Protein AF-A0A3P6SLT0-F1 (afdb_monomer_lite)

Foldseek 3Di:
DDDDDDDDDPPDPDPPPPCDPVNVVVVVVVVVVVCCVVVVVVVVVVVVPDDDDDPPDDDDDDDDDDDDDDDDDPPPPVVVVVVVVVVVVVVVPPDDDDDDDDPPPVVVVVVPDDPPPDPPDDPDPAAEAEDECPPPHDQLVVLLVVLVVCLVVVHQAYEYEDFQLDCDDDPCNVLHDPNRDDLVSLLVSLVSCLVSNHAYAYEYAQAFQQCSPCVDPVLCLQDLDSVDSTGGALLPPVSSVVSLSVLLVVCVSNPVSPAQEYEHELPPNPSYCRHPRSVVVCVVVVVDDRLLSVLLSLLVSLVSNCVSPPNHAYEYECHSVVPDDVVSCVVSVVVPRYDYDYDDPDPDPPPCPDDDDDD

Sequence (359 aa):
MIAAGTRTRWLRCRIWRLISMRTFLTLMFCCIVLEITLGLPAYMQQRDELPVENSGAFASKRSAIMKAKDLPKLQRNEKHVRWSMEKNKGWISKHREAPKSVEMQAYQQAQNGDTKASYDKSFYANRIIHFDLKGAAPKISYLKEVLRLVKASDATGILIEWEDTFPFDGILAENRNSDAYTVEEVRDLLQTAKSLNLDVIPLVPTFGHLEWILKVEKFRQYRQNDMFPQVICLADSDGVSVVLEAIRQVVQLHLPFGITYFHIGADEAFQFGECLKDRQWLETNKNEGKDSLAAMHLAKIANYVKTLIPNVRVLAWHDMIKSFEMTLIEQYRLDRLLEVVVWDYSETLQQQNGILLAS

InterPro domains:
  IPR015883 Beta-hexosaminidase, catalytic domain [PF00728] (83-345)
  IPR017853 Glycoside hydrolase superfamily [SSF51445] (124-349)
  IPR038901 Hexosaminidase D-like [PTHR21040] (75-351)

Secondary structure (DSSP, 8-state):
-----------SSSSSS---HHHHHHHHHHHHHHHHHHHHHHHHHHHS---------S--------------SSSSSHHHHHHHHHHTTSSTTS---PPPS-TTSHHHHTTSS---S-----S-S--EEEEE-SSSPPPHHHHHHHHHHHHHTT--EEEEE-STTS---GGGTTTS-TTPPPHHHHHHHHHHHHHTT-EEEEE---SS--HHHHTSGGGGGGEEETTEEEEE-TT-HHHHHHHHHHHHHHHHHHGGG--SEEE----S----S-SHHHHHHHHHSTT--HHHHHHHHHHHHHHHHHHHSTTPEEEEESTTTTTS-HHHHHHTTHHHHEEEE----SSS-----SS-S--

pLDDT: mean 77.0, std 26.77, range [25.02, 98.88]

Organism: Litomosoides sigmodontis (NCBI:txid42156)

Radius of gyration: 33.07 Å; chains: 1; bounding box: 79×109×89 Å

Structure (mmCIF, N/CA/C/O backbone):
data_AF-A0A3P6SLT0-F1
#
_entry.id   AF-A0A3P6SLT0-F1
#
loop_
_atom_site.group_PDB
_atom_site.id
_atom_site.type_symbol
_atom_site.label_atom_id
_atom_site.label_alt_id
_atom_site.label_comp_id
_atom_site.label_asym_id
_atom_site.label_entity_id
_atom_site.label_seq_id
_atom_site.pdbx_PDB_ins_code
_atom_site.Cartn_x
_atom_site.Cartn_y
_atom_site.Cartn_z
_atom_site.occupancy
_atom_site.B_iso_or_equiv
_atom_site.auth_seq_id
_atom_site.auth_comp_id
_atom_site.auth_asym_id
_atom_site.auth_atom_id
_atom_site.pdbx_PDB_model_num
ATOM 1 N N . MET A 1 1 ? -5.314 81.754 22.877 1.00 39.12 1 MET A N 1
ATOM 2 C CA . MET A 1 1 ? -5.185 80.421 22.246 1.00 39.12 1 MET A CA 1
ATOM 3 C C . MET A 1 1 ? -6.578 79.793 22.250 1.00 39.12 1 MET A C 1
ATOM 5 O O . MET A 1 1 ? -7.023 79.367 23.300 1.00 39.12 1 MET A O 1
ATOM 9 N N . ILE A 1 2 ? -7.436 80.104 21.268 1.00 34.16 2 ILE A N 1
ATOM 10 C CA . ILE A 1 2 ? -7.723 79.277 20.066 1.00 34.16 2 ILE A CA 1
ATOM 11 C C . ILE A 1 2 ? -7.922 77.805 20.481 1.00 34.16 2 ILE A C 1
ATOM 13 O O . ILE A 1 2 ? -6.944 77.147 20.802 1.00 34.16 2 ILE A O 1
ATOM 17 N N . ALA A 1 3 ? -9.138 77.351 20.793 1.00 33.53 3 ALA A N 1
ATOM 18 C CA . ALA A 1 3 ? -10.288 76.991 19.943 1.00 33.53 3 ALA A CA 1
ATOM 19 C C . ALA A 1 3 ? -10.425 75.462 19.785 1.00 33.53 3 ALA A C 1
ATOM 21 O O . ALA A 1 3 ? -9.510 74.779 19.347 1.00 33.53 3 ALA A O 1
ATOM 22 N N . ALA A 1 4 ? -11.601 74.990 20.208 1.00 35.06 4 ALA A N 1
ATOM 23 C CA . ALA A 1 4 ? -12.443 73.912 19.691 1.00 35.06 4 ALA A CA 1
ATOM 24 C C . ALA A 1 4 ? -11.852 72.803 18.792 1.00 35.06 4 ALA A C 1
ATOM 26 O O . ALA A 1 4 ? -11.253 73.057 17.756 1.00 35.06 4 ALA A O 1
ATOM 27 N N . GLY A 1 5 ? -12.321 71.577 19.060 1.00 31.03 5 GLY A N 1
ATOM 28 C CA . GLY A 1 5 ? -13.040 70.854 18.005 1.00 31.03 5 GLY A CA 1
ATOM 29 C C . GLY A 1 5 ? -12.463 69.522 17.528 1.00 31.03 5 GLY A C 1
ATOM 30 O O . GLY A 1 5 ? -11.646 69.469 16.624 1.00 31.03 5 GLY A O 1
ATOM 31 N N . THR A 1 6 ? -13.083 68.447 18.025 1.00 35.31 6 THR A N 1
ATOM 32 C CA . THR A 1 6 ? -13.645 67.337 17.225 1.00 35.31 6 THR A CA 1
ATOM 33 C C . THR A 1 6 ? -12.737 66.433 16.377 1.00 35.31 6 THR A C 1
ATOM 35 O O . THR A 1 6 ? -12.264 66.789 15.308 1.00 35.31 6 THR A O 1
ATOM 38 N N . ARG A 1 7 ? -12.720 65.158 16.802 1.00 44.31 7 ARG A N 1
ATOM 39 C CA . ARG A 1 7 ? -13.027 63.953 16.000 1.00 44.31 7 ARG A CA 1
ATOM 40 C C . ARG A 1 7 ? -12.565 63.963 14.535 1.00 44.31 7 ARG A C 1
ATOM 42 O O . ARG A 1 7 ? -13.351 64.306 13.666 1.00 44.31 7 ARG A O 1
ATOM 49 N N . THR A 1 8 ? -11.424 63.331 14.260 1.00 40.81 8 THR A N 1
ATOM 50 C CA . THR A 1 8 ? -11.211 62.602 12.993 1.00 40.81 8 THR A CA 1
ATOM 51 C C . THR A 1 8 ? -9.986 61.701 13.082 1.00 40.81 8 THR A C 1
ATOM 53 O O . THR A 1 8 ? -8.869 62.174 12.920 1.00 40.81 8 THR A O 1
ATOM 56 N N . ARG A 1 9 ? -10.197 60.392 13.283 1.00 38.75 9 ARG A N 1
ATOM 57 C CA . ARG A 1 9 ? -9.485 59.338 12.526 1.00 38.75 9 ARG A CA 1
ATOM 58 C C . ARG A 1 9 ? -10.117 57.946 12.681 1.00 38.75 9 ARG A C 1
ATOM 60 O O . ARG A 1 9 ? -9.428 56.941 12.751 1.00 38.75 9 ARG A O 1
ATOM 67 N N . TRP A 1 10 ? -11.449 57.885 12.671 1.00 37.41 10 TRP A N 1
ATOM 68 C CA . TRP A 1 10 ? -12.210 56.664 12.368 1.00 37.41 10 TRP A CA 1
ATOM 69 C C . TRP A 1 10 ? -12.801 56.788 10.958 1.00 37.41 10 TRP A C 1
ATOM 71 O O . TRP A 1 10 ? -14.008 56.839 10.764 1.00 37.41 10 TRP A O 1
ATOM 81 N N . LEU A 1 11 ? -11.931 56.901 9.956 1.00 40.69 11 LEU A N 1
ATOM 82 C CA . LEU A 1 11 ? -12.304 56.809 8.544 1.00 40.69 11 LEU A CA 1
ATOM 83 C C . LEU A 1 11 ? -11.184 56.096 7.789 1.00 40.69 11 LEU A C 1
ATOM 85 O O . LEU A 1 11 ? -10.360 56.716 7.127 1.00 40.69 11 LEU A O 1
ATOM 89 N N . ARG A 1 12 ? -11.132 54.770 7.942 1.00 38.19 12 ARG A N 1
ATOM 90 C CA . ARG A 1 12 ? -10.530 53.848 6.962 1.00 38.19 12 ARG A CA 1
ATOM 91 C C . ARG A 1 12 ? -10.931 52.399 7.255 1.00 38.19 12 ARG A C 1
ATOM 93 O O . ARG A 1 12 ? -10.098 51.519 7.377 1.00 38.19 12 ARG A O 1
ATOM 100 N N . CYS A 1 13 ? -12.231 52.160 7.412 1.00 46.94 13 CYS A N 1
ATOM 101 C CA . CYS A 1 13 ? -12.823 50.817 7.412 1.00 46.94 13 CYS A CA 1
ATOM 102 C C . CYS A 1 13 ? -14.336 50.935 7.208 1.00 46.94 13 CYS A C 1
ATOM 104 O O . CYS A 1 13 ? -15.093 50.812 8.167 1.00 46.94 13 CYS A O 1
ATOM 106 N N . ARG A 1 14 ? -14.802 51.249 5.988 1.00 43.22 14 ARG A N 1
ATOM 107 C CA . ARG A 1 14 ? -16.243 51.140 5.677 1.00 43.22 14 ARG A CA 1
ATOM 108 C C . ARG A 1 14 ? -16.628 51.107 4.192 1.00 43.22 14 ARG A C 1
ATOM 110 O O . ARG A 1 14 ? -17.694 51.586 3.838 1.00 43.22 14 ARG A O 1
ATOM 117 N N . ILE A 1 15 ? -15.795 50.511 3.333 1.00 44.41 15 ILE A N 1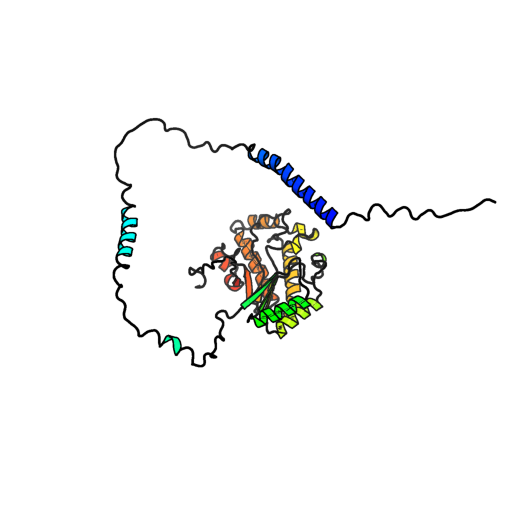
ATOM 118 C CA . ILE A 1 15 ? -16.196 50.182 1.944 1.00 44.41 15 ILE A CA 1
ATOM 119 C C . ILE A 1 15 ? -16.117 48.667 1.649 1.00 44.41 15 ILE A C 1
ATOM 121 O O . ILE A 1 15 ? -16.789 48.185 0.751 1.00 44.41 15 ILE A O 1
ATOM 125 N N . TRP A 1 16 ? -15.445 47.864 2.482 1.00 43.47 16 TRP A N 1
ATOM 126 C CA . TRP A 1 16 ? -15.299 46.409 2.277 1.00 43.47 16 TRP A CA 1
ATOM 127 C C . TRP A 1 16 ? -16.172 45.538 3.201 1.00 43.47 16 TRP A C 1
ATOM 129 O O . TRP A 1 16 ? -15.773 44.454 3.609 1.00 43.47 16 TRP A O 1
ATOM 139 N N . ARG A 1 17 ? -17.369 46.004 3.584 1.00 50.53 17 ARG A N 1
ATOM 140 C CA . ARG A 1 17 ? -18.292 45.234 4.451 1.00 50.53 17 ARG A CA 1
ATOM 141 C C . ARG A 1 17 ? -19.704 45.060 3.888 1.00 50.53 17 ARG A C 1
ATOM 143 O O . ARG A 1 17 ? -20.649 44.904 4.651 1.00 50.53 17 ARG A O 1
ATOM 150 N N . LEU A 1 18 ? -19.845 45.062 2.563 1.00 51.22 18 LEU A N 1
ATOM 151 C CA . LEU A 1 18 ? -21.116 44.785 1.880 1.00 51.22 18 LEU A CA 1
ATOM 152 C C . LEU A 1 18 ? -20.945 43.911 0.626 1.00 51.22 18 LEU A C 1
ATOM 154 O O . LEU A 1 18 ? -21.694 44.035 -0.334 1.00 51.22 18 LEU A O 1
ATOM 158 N N . ILE A 1 19 ? -19.991 42.981 0.644 1.00 57.72 19 ILE A N 1
ATOM 159 C CA . ILE A 1 19 ? -20.030 41.827 -0.259 1.00 57.72 19 ILE A CA 1
ATOM 160 C C . ILE A 1 19 ? -20.282 40.628 0.645 1.00 57.72 19 ILE A C 1
ATOM 162 O O . ILE A 1 19 ? -19.392 40.142 1.335 1.00 57.72 19 ILE A O 1
ATOM 166 N N . SER A 1 20 ? -21.550 40.235 0.735 1.00 73.38 20 SER A N 1
ATOM 167 C CA . SER A 1 20 ? -21.931 38.979 1.369 1.00 73.38 20 SER A CA 1
ATOM 168 C C . SER A 1 20 ? -21.241 37.837 0.621 1.00 73.38 20 SER A C 1
ATOM 170 O O . SER A 1 20 ? -21.068 37.913 -0.594 1.00 73.38 20 SER A O 1
ATOM 172 N N . MET A 1 21 ? -20.893 36.750 1.315 1.00 69.19 21 MET A N 1
ATOM 173 C CA . MET A 1 21 ? -20.403 35.518 0.675 1.00 69.19 21 MET A CA 1
ATOM 174 C C . MET A 1 21 ? -21.295 35.094 -0.503 1.00 69.19 21 MET A C 1
ATOM 176 O O . MET A 1 21 ? -20.803 34.589 -1.505 1.00 69.19 21 MET A O 1
ATOM 180 N N . ARG A 1 22 ? -22.602 35.378 -0.415 1.00 69.44 22 ARG A N 1
ATOM 181 C CA . ARG A 1 22 ? -23.560 35.169 -1.505 1.00 69.44 22 ARG A CA 1
ATOM 182 C C . ARG A 1 22 ? -23.235 35.993 -2.746 1.00 69.44 22 ARG A C 1
ATOM 184 O O . ARG A 1 22 ? -23.233 35.436 -3.830 1.00 69.44 22 ARG A O 1
ATOM 191 N N . THR A 1 23 ? -22.912 37.278 -2.609 1.00 78.50 23 THR A N 1
ATOM 192 C CA . THR A 1 23 ? -22.562 38.128 -3.755 1.00 78.50 23 THR A CA 1
ATOM 193 C C . THR A 1 23 ? -21.243 37.704 -4.400 1.00 78.50 23 THR A C 1
ATOM 195 O O . THR A 1 23 ? -21.137 37.742 -5.622 1.00 78.50 23 THR A O 1
ATOM 198 N N . PHE A 1 24 ? -20.267 37.240 -3.610 1.00 80.00 24 PHE A N 1
ATOM 199 C CA . PHE A 1 24 ? -19.014 36.691 -4.142 1.00 80.00 24 PHE A CA 1
ATOM 200 C C . PHE A 1 24 ? -19.241 35.381 -4.913 1.00 80.00 24 PHE A C 1
ATOM 202 O O . PHE A 1 24 ? -18.744 35.227 -6.025 1.00 80.00 24 PHE A O 1
ATOM 209 N N . LEU A 1 25 ? -20.055 34.471 -4.367 1.00 79.25 25 LEU A N 1
ATOM 210 C CA . LEU A 1 25 ? -20.406 33.210 -5.026 1.00 79.25 25 LEU A CA 1
ATOM 211 C C . LEU A 1 25 ? -21.226 33.427 -6.304 1.00 79.25 25 LEU A C 1
ATOM 213 O O . LEU A 1 25 ? -20.977 32.760 -7.302 1.00 79.25 25 LEU A O 1
ATOM 217 N N . THR A 1 26 ? -22.161 34.383 -6.310 1.00 85.00 26 THR A N 1
ATOM 218 C CA . THR A 1 26 ? -22.917 34.733 -7.521 1.00 85.00 26 THR A CA 1
ATOM 219 C C . THR A 1 26 ? -22.007 35.322 -8.596 1.00 85.00 26 THR A C 1
ATOM 221 O O . THR A 1 26 ? -22.125 34.935 -9.752 1.00 85.00 26 THR A O 1
ATOM 224 N N . LEU A 1 27 ? -21.068 36.205 -8.235 1.00 85.06 27 LEU A N 1
ATOM 225 C CA . LEU A 1 27 ? -20.094 36.752 -9.187 1.00 85.06 27 LEU A CA 1
ATOM 226 C C . LEU A 1 27 ? -19.184 35.661 -9.763 1.00 85.06 27 LEU A C 1
ATOM 228 O O . LEU A 1 27 ? -19.017 35.604 -10.976 1.00 85.06 27 LEU A O 1
ATOM 232 N N . MET A 1 28 ? -18.669 34.758 -8.924 1.00 86.06 28 MET A N 1
ATOM 233 C CA . MET A 1 28 ? -17.872 33.6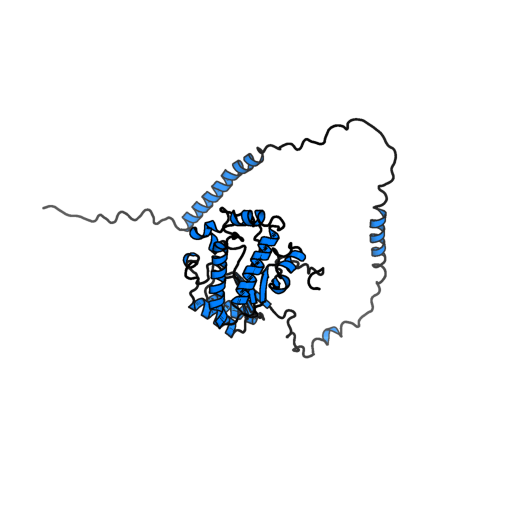08 -9.367 1.00 86.06 28 MET A CA 1
ATOM 234 C C . MET A 1 28 ? -18.645 32.698 -10.325 1.00 86.06 28 MET A C 1
ATOM 236 O O . MET A 1 28 ? -18.126 32.329 -11.375 1.00 86.06 28 MET A O 1
ATOM 240 N N . PHE A 1 29 ? -19.899 32.373 -10.001 1.00 88.44 29 PHE A N 1
ATOM 241 C CA . PHE A 1 29 ? -20.742 31.551 -10.868 1.00 88.44 29 PHE A CA 1
ATOM 242 C C . PHE A 1 29 ? -21.021 32.245 -12.208 1.00 88.44 29 PHE A C 1
ATOM 244 O O . PHE A 1 29 ? -20.894 31.620 -13.257 1.00 88.44 29 PHE A O 1
ATOM 251 N N . CYS A 1 30 ? -21.316 33.550 -12.199 1.00 87.50 30 CYS A N 1
ATOM 252 C CA . CYS A 1 30 ? -21.493 34.324 -13.427 1.00 87.50 30 CYS A CA 1
ATOM 253 C C . CYS A 1 30 ? -20.222 34.352 -14.290 1.00 87.50 30 CYS A C 1
ATOM 255 O O . CYS A 1 30 ? -20.341 34.233 -15.505 1.00 87.50 30 CYS A O 1
ATOM 257 N N . CYS A 1 31 ? -19.028 34.461 -13.694 1.00 81.88 31 CYS A N 1
ATOM 258 C CA . CYS A 1 31 ? -17.761 34.410 -14.430 1.00 81.88 31 CYS A CA 1
ATOM 259 C C . CYS A 1 31 ? -17.522 33.039 -15.080 1.00 81.88 31 CYS A C 1
ATOM 261 O O . CYS A 1 31 ? -17.171 32.992 -16.254 1.00 81.88 31 CYS A O 1
ATOM 263 N N . ILE A 1 32 ? -17.788 31.939 -14.366 1.00 83.12 32 ILE A N 1
ATOM 264 C CA . ILE A 1 32 ? -17.664 30.574 -14.910 1.00 83.12 32 ILE A CA 1
ATOM 265 C C . ILE A 1 32 ? -18.642 30.361 -16.074 1.00 83.12 32 ILE A C 1
ATOM 267 O O . ILE A 1 32 ? -18.272 29.829 -17.118 1.00 83.12 32 ILE A O 1
ATOM 271 N N . VAL A 1 33 ? -19.893 30.814 -15.932 1.00 85.44 33 VAL A N 1
ATOM 272 C CA . VAL A 1 33 ? -20.888 30.741 -17.013 1.00 85.44 33 VAL A CA 1
ATOM 273 C C . VAL A 1 33 ? -20.462 31.597 -18.211 1.00 85.44 33 VAL A C 1
ATOM 275 O O . VAL A 1 33 ? -20.637 31.168 -19.352 1.00 85.44 33 VAL A O 1
ATOM 278 N N . LEU A 1 34 ? -19.865 32.774 -17.983 1.00 79.62 34 LEU A N 1
ATOM 279 C CA . LEU A 1 34 ? -19.326 33.619 -19.054 1.00 79.62 34 LEU A CA 1
ATOM 280 C C . LEU A 1 34 ? -18.149 32.951 -19.781 1.00 79.62 34 LEU A C 1
ATOM 282 O O . LEU A 1 34 ? -18.112 32.978 -21.006 1.00 79.62 34 LEU A O 1
ATOM 286 N N . GLU A 1 35 ? -17.217 32.323 -19.060 1.00 75.31 35 GLU A N 1
ATOM 287 C CA . GLU A 1 35 ? -16.090 31.596 -19.664 1.00 75.31 35 GLU A CA 1
ATOM 288 C C . GLU A 1 35 ? -16.556 30.386 -20.475 1.00 75.31 35 GLU A C 1
ATOM 290 O O . GLU A 1 35 ? -16.066 30.165 -21.578 1.00 75.31 35 GLU A O 1
ATOM 295 N N . ILE A 1 36 ? -17.553 29.640 -19.991 1.00 75.75 36 ILE A N 1
ATOM 296 C CA . ILE A 1 36 ? -18.127 28.513 -20.740 1.00 75.75 36 ILE A CA 1
ATOM 297 C C . ILE A 1 36 ? -18.843 29.017 -21.999 1.00 75.75 36 ILE A C 1
ATOM 299 O O . ILE A 1 36 ? -18.644 28.475 -23.085 1.00 75.75 36 ILE A O 1
ATOM 303 N N . THR A 1 37 ? -19.656 30.072 -21.885 1.00 73.56 37 THR A N 1
ATOM 304 C CA . THR A 1 37 ? -20.430 30.602 -23.022 1.00 73.56 37 THR A CA 1
ATOM 305 C C . THR A 1 37 ? -19.565 31.307 -24.068 1.00 73.56 37 THR A C 1
ATOM 307 O O . THR A 1 37 ? -19.876 31.212 -25.253 1.00 73.56 37 THR A O 1
ATOM 310 N N . LEU A 1 38 ? -18.463 31.952 -23.670 1.00 72.31 38 LEU A N 1
ATOM 311 C CA . LEU A 1 38 ? -17.482 32.550 -24.586 1.00 72.31 38 LEU A CA 1
ATOM 312 C C . LEU A 1 38 ? -16.429 31.548 -25.094 1.00 72.31 38 LEU A C 1
ATOM 314 O O . LEU A 1 38 ? -15.880 31.750 -26.174 1.00 72.31 38 LEU A O 1
ATOM 318 N N . GLY A 1 39 ? -16.162 30.466 -24.358 1.00 61.19 39 GLY A N 1
ATOM 319 C CA . GLY A 1 39 ? -15.242 29.393 -24.756 1.00 61.19 39 GLY A CA 1
ATOM 320 C C . GLY A 1 39 ? -15.858 28.365 -25.712 1.00 61.19 39 GLY A C 1
ATOM 321 O O . GLY A 1 39 ? -15.143 27.749 -26.500 1.00 61.19 39 GLY A O 1
ATOM 322 N N . LEU A 1 40 ? -17.186 28.212 -25.705 1.00 54.47 40 LEU A N 1
ATOM 323 C CA . LEU A 1 40 ? -17.924 27.308 -26.598 1.00 54.47 40 LEU A CA 1
ATOM 324 C C . LEU A 1 40 ? -17.722 27.610 -28.102 1.00 54.47 40 LEU A C 1
ATOM 326 O O . LEU A 1 40 ? -17.475 26.665 -28.853 1.00 54.47 40 LEU A O 1
ATOM 330 N N . PRO A 1 41 ? -17.756 28.876 -28.569 1.00 54.12 41 PRO A N 1
ATOM 331 C CA . PRO A 1 41 ? -17.447 29.211 -29.961 1.00 54.12 41 PRO A CA 1
ATOM 332 C C . PRO A 1 41 ? -15.996 28.892 -30.357 1.00 54.12 41 PRO A C 1
ATOM 334 O O . PRO A 1 41 ? -15.769 28.366 -31.443 1.00 54.12 41 PRO A O 1
ATOM 337 N N . ALA A 1 42 ? -15.025 29.140 -29.468 1.00 54.12 42 ALA A N 1
ATOM 338 C CA . ALA A 1 42 ? -13.606 28.869 -29.724 1.00 54.12 42 ALA A CA 1
ATOM 339 C C . ALA A 1 42 ? -13.297 27.360 -29.777 1.00 54.12 42 ALA A C 1
ATOM 341 O O . ALA A 1 42 ? -12.515 26.914 -30.613 1.00 54.12 42 ALA A O 1
ATOM 342 N N . TYR A 1 43 ? -13.968 26.560 -28.941 1.00 45.69 43 TYR A N 1
ATOM 343 C CA . TYR A 1 43 ? -13.856 25.098 -28.951 1.00 45.69 43 TYR A CA 1
ATOM 344 C C . TYR A 1 43 ? -14.480 24.461 -30.204 1.00 45.69 43 TYR A C 1
ATOM 346 O O . TYR A 1 43 ? -13.939 23.499 -30.749 1.00 45.69 43 TYR A O 1
ATOM 354 N N . MET A 1 44 ? -15.604 24.998 -30.692 1.00 48.19 44 MET A N 1
ATOM 355 C CA . MET A 1 44 ? -16.251 24.502 -31.914 1.00 48.19 44 MET A CA 1
ATOM 356 C C . MET A 1 44 ? -15.437 24.834 -33.171 1.00 48.19 44 MET A C 1
ATOM 358 O O . MET A 1 44 ? -15.317 23.986 -34.048 1.00 48.19 44 MET A O 1
ATOM 362 N N . GLN A 1 45 ? -14.802 26.008 -33.225 1.00 49.69 45 GLN A N 1
ATOM 363 C CA . GLN A 1 45 ? -13.988 26.420 -34.372 1.00 49.69 45 GLN A CA 1
ATOM 364 C C . GLN A 1 45 ? -12.676 25.619 -34.489 1.00 49.69 45 GLN A C 1
ATOM 366 O O . GLN A 1 45 ? -12.236 25.307 -35.590 1.00 49.69 45 GLN A O 1
ATOM 371 N N . GLN A 1 46 ? -12.093 25.188 -33.364 1.00 41.22 46 GLN A N 1
ATOM 372 C CA . GLN A 1 46 ? -10.874 24.368 -33.349 1.00 41.22 46 GLN A CA 1
ATOM 373 C C . GLN A 1 46 ? -11.114 22.903 -33.769 1.00 41.22 46 GLN A C 1
ATOM 375 O O . GLN A 1 46 ? -10.173 22.198 -34.134 1.00 41.22 46 GLN A O 1
ATOM 380 N N . ARG A 1 47 ? -12.371 22.435 -33.746 1.00 40.78 47 ARG A N 1
ATOM 381 C CA . ARG A 1 47 ? -12.750 21.085 -34.195 1.00 40.78 47 ARG A CA 1
ATOM 382 C C . ARG A 1 47 ? -12.855 20.974 -35.721 1.00 40.78 47 ARG A C 1
ATOM 384 O O . ARG A 1 47 ? -12.651 19.883 -36.248 1.00 40.78 47 ARG A O 1
ATOM 391 N N . ASP A 1 48 ? -13.116 22.088 -36.405 1.00 42.75 48 ASP A N 1
ATOM 392 C CA . ASP A 1 48 ? -13.315 22.144 -37.860 1.00 42.75 48 ASP A CA 1
ATOM 393 C C . ASP A 1 48 ? -12.020 22.437 -38.655 1.00 42.75 48 ASP A C 1
ATOM 395 O O . ASP A 1 48 ? -12.027 22.357 -39.882 1.00 42.75 48 ASP A O 1
ATOM 399 N N . GLU A 1 49 ? -10.890 22.717 -37.987 1.00 40.72 49 GLU A N 1
ATOM 400 C CA . GLU A 1 49 ? -9.607 23.078 -38.632 1.00 40.72 49 GLU A CA 1
ATOM 401 C C . GLU A 1 49 ? -8.493 22.008 -38.541 1.00 40.72 49 GLU A C 1
ATOM 403 O O . GLU A 1 49 ? -7.361 22.257 -38.959 1.00 40.72 49 GLU A O 1
ATOM 408 N N . LEU A 1 50 ? -8.768 20.791 -38.052 1.00 33.94 50 LEU A N 1
ATOM 409 C CA . LEU A 1 50 ? -7.769 19.708 -38.059 1.00 33.94 50 LEU A CA 1
ATOM 410 C C . LEU A 1 50 ? -7.680 19.027 -39.446 1.00 33.94 50 LEU A C 1
ATOM 412 O O . LEU A 1 50 ? -8.684 18.496 -39.926 1.00 33.94 50 LEU A O 1
ATOM 416 N N . PRO A 1 51 ? -6.499 18.981 -40.100 1.00 32.62 51 PRO A N 1
ATOM 417 C CA . PRO A 1 51 ? -6.349 18.350 -41.405 1.00 32.62 51 PRO A CA 1
ATOM 418 C C . PRO A 1 51 ? -6.333 16.820 -41.296 1.00 32.62 51 PRO A C 1
ATOM 420 O O . PRO A 1 51 ? -5.606 16.237 -40.494 1.00 32.62 51 PRO A O 1
ATOM 423 N N . VAL A 1 52 ? -7.118 16.166 -42.155 1.00 34.25 52 VAL A N 1
ATOM 424 C CA . VAL A 1 52 ? -7.111 14.710 -42.354 1.00 34.25 52 VAL A CA 1
ATOM 425 C C . VAL A 1 52 ? -5.826 14.321 -43.085 1.00 34.25 52 VAL A C 1
ATOM 427 O O . VAL A 1 52 ? -5.669 14.606 -44.273 1.00 34.25 52 VAL A O 1
ATOM 430 N N . GLU A 1 53 ? -4.901 13.672 -42.381 1.00 30.72 53 GLU A N 1
ATOM 431 C CA . GLU A 1 53 ? -3.678 13.139 -42.977 1.00 30.72 53 GLU A CA 1
ATOM 432 C C . GLU A 1 53 ? -3.943 11.781 -43.659 1.00 30.72 53 GLU A C 1
ATOM 434 O O . GLU A 1 53 ? -4.615 10.890 -43.136 1.00 30.72 53 GLU A O 1
ATOM 439 N N . ASN A 1 54 ? -3.445 11.669 -44.890 1.00 29.47 54 ASN A N 1
ATOM 440 C CA . ASN A 1 54 ? -3.689 10.598 -45.851 1.00 29.47 54 ASN A CA 1
ATOM 441 C C . ASN A 1 54 ? -3.119 9.233 -45.421 1.00 29.47 54 ASN A C 1
ATOM 443 O O . ASN A 1 54 ? -1.913 9.087 -45.257 1.00 29.47 54 ASN A O 1
ATOM 447 N N . SER A 1 55 ? -3.946 8.182 -45.466 1.00 27.22 55 SER A N 1
ATOM 448 C CA . SER A 1 55 ? -3.503 6.797 -45.717 1.00 27.22 55 SER A CA 1
ATOM 449 C C . SER A 1 55 ? -3.880 6.379 -47.145 1.00 27.22 55 SER A C 1
ATOM 451 O O . SER A 1 55 ? -4.700 5.502 -47.401 1.00 27.22 55 SER A O 1
ATOM 453 N N . GLY A 1 56 ? -3.272 7.056 -48.120 1.00 25.98 56 GLY A N 1
ATOM 454 C CA . GLY A 1 56 ? -3.353 6.711 -49.537 1.00 25.98 56 GLY A CA 1
ATOM 455 C C . GLY A 1 56 ? -2.247 5.740 -49.936 1.00 25.98 56 GLY A C 1
ATOM 456 O O . GLY A 1 56 ? -1.246 6.161 -50.502 1.00 25.98 56 GLY A O 1
ATOM 457 N N . ALA A 1 57 ? -2.427 4.444 -49.672 1.00 31.22 57 ALA A N 1
ATOM 458 C CA . ALA A 1 57 ? -1.598 3.398 -50.276 1.00 31.22 57 ALA A CA 1
ATOM 459 C C . ALA A 1 57 ? -2.328 2.050 -50.384 1.00 31.22 57 ALA A C 1
ATOM 461 O O . ALA A 1 57 ? -1.798 1.046 -49.937 1.00 31.22 57 ALA A O 1
ATOM 462 N N . PHE A 1 58 ? -3.530 2.003 -50.977 1.00 28.30 58 PHE A N 1
ATOM 463 C CA . PHE A 1 58 ? -4.025 0.792 -51.666 1.00 28.30 58 PHE A CA 1
ATOM 464 C C . PHE A 1 58 ? -5.278 1.071 -52.520 1.00 28.30 58 PHE A C 1
ATOM 466 O O . PHE A 1 58 ? -6.342 0.498 -52.317 1.00 28.30 58 PHE A O 1
ATOM 473 N N . ALA A 1 59 ? -5.192 1.979 -53.494 1.00 26.81 59 ALA A N 1
ATOM 474 C CA . ALA A 1 59 ? -6.278 2.155 -54.461 1.00 26.81 59 ALA A CA 1
ATOM 475 C C . ALA A 1 59 ? -5.740 2.590 -55.825 1.00 26.81 59 ALA A C 1
ATOM 477 O O . ALA A 1 59 ? -5.876 3.732 -56.249 1.00 26.81 59 ALA A O 1
ATOM 478 N N . SER A 1 60 ? -5.131 1.646 -56.537 1.00 26.56 60 SER A N 1
ATOM 479 C CA . SER A 1 60 ? -5.002 1.726 -57.987 1.00 26.56 60 SER A CA 1
ATOM 480 C C . SER A 1 60 ? -5.594 0.464 -58.592 1.00 26.56 60 SER A C 1
ATOM 482 O O . SER A 1 60 ? -5.272 -0.647 -58.179 1.00 26.56 60 SER A O 1
ATOM 484 N N . LYS A 1 61 ? -6.450 0.687 -59.590 1.00 28.48 61 LYS A N 1
ATOM 485 C CA . LYS A 1 61 ? -7.196 -0.277 -60.405 1.00 28.48 61 LYS A CA 1
ATOM 486 C C . LYS A 1 61 ? -8.366 -0.975 -59.717 1.00 28.48 61 LYS A C 1
ATOM 488 O O . LYS A 1 61 ? -8.260 -2.105 -59.257 1.00 28.48 61 LYS A O 1
ATOM 493 N N . ARG A 1 62 ? -9.549 -0.385 -59.902 1.00 25.02 62 ARG A N 1
ATOM 494 C CA . ARG A 1 62 ? -10.634 -1.067 -60.630 1.00 25.02 62 ARG A CA 1
ATOM 495 C C . ARG A 1 62 ? -11.663 -0.058 -61.137 1.00 25.02 62 ARG A C 1
ATOM 497 O O . ARG A 1 62 ? -12.567 0.358 -60.428 1.00 25.02 62 ARG A O 1
ATOM 504 N N . SER A 1 63 ? -11.512 0.291 -62.406 1.00 25.83 63 SER A N 1
ATOM 505 C CA . SER A 1 63 ? -12.619 0.644 -63.284 1.00 25.83 63 SER A CA 1
ATOM 506 C C . SER A 1 63 ? -12.682 -0.441 -64.358 1.00 25.83 63 SER A C 1
ATOM 508 O O . SER A 1 63 ? -11.639 -0.931 -64.790 1.00 25.83 63 SER A O 1
ATOM 510 N N . ALA A 1 64 ? -13.912 -0.759 -64.756 1.00 25.56 64 ALA A N 1
ATOM 511 C CA . ALA A 1 64 ? -14.335 -1.575 -65.889 1.00 25.56 64 ALA A CA 1
ATOM 512 C C . ALA A 1 64 ? -14.699 -3.060 -65.639 1.00 25.56 64 ALA A C 1
ATOM 514 O O . ALA A 1 64 ? -13.858 -3.949 -65.617 1.00 25.56 64 ALA A O 1
ATOM 515 N N . ILE A 1 65 ? -16.025 -3.269 -65.580 1.00 26.23 65 ILE A N 1
ATOM 516 C CA . ILE A 1 65 ? -16.811 -4.256 -66.349 1.00 26.23 65 ILE A CA 1
ATOM 517 C C . ILE A 1 65 ? -16.567 -5.750 -66.049 1.00 26.23 65 ILE A C 1
ATOM 519 O O . ILE A 1 65 ? -15.577 -6.323 -66.477 1.00 26.23 65 ILE A O 1
ATOM 523 N N . MET A 1 66 ? -17.580 -6.431 -65.491 1.00 25.52 66 MET A N 1
ATOM 524 C CA . MET A 1 66 ? -18.302 -7.515 -66.188 1.00 25.52 66 MET A CA 1
ATOM 525 C C . MET A 1 66 ? -19.540 -7.988 -65.408 1.00 25.52 66 MET A C 1
ATOM 527 O O . MET A 1 66 ? -19.626 -7.896 -64.188 1.00 25.52 66 MET A O 1
ATOM 531 N N . LYS A 1 67 ? -20.527 -8.434 -66.189 1.00 26.77 67 LYS A N 1
ATOM 532 C CA . LYS A 1 67 ? -21.892 -8.827 -65.832 1.00 26.77 67 LYS A CA 1
ATOM 533 C C . LYS A 1 67 ? -21.966 -10.215 -65.187 1.00 26.77 67 LYS A C 1
ATOM 535 O O . LYS A 1 67 ? -21.133 -11.072 -65.450 1.00 26.77 67 LYS A O 1
ATOM 540 N N . ALA A 1 68 ? -23.060 -10.399 -64.446 1.00 37.97 68 ALA A N 1
ATOM 541 C CA . ALA A 1 68 ? -23.775 -11.632 -64.119 1.00 37.97 68 ALA A CA 1
ATOM 542 C C . ALA A 1 68 ? -23.209 -12.954 -64.673 1.00 37.97 68 ALA A C 1
ATOM 544 O O . ALA A 1 68 ? -23.362 -13.248 -65.859 1.00 37.97 68 ALA A O 1
ATOM 545 N N . LYS A 1 69 ? -22.702 -13.787 -63.761 1.00 35.22 69 LYS A N 1
ATOM 546 C CA . LYS A 1 69 ? -22.972 -15.229 -63.652 1.00 35.22 69 LYS A CA 1
ATOM 547 C C . LYS A 1 69 ? -22.433 -15.727 -62.303 1.00 35.22 69 LYS A C 1
ATOM 549 O O . LYS A 1 69 ? -21.452 -15.194 -61.799 1.00 35.22 69 LYS A O 1
ATOM 554 N N . ASP A 1 70 ? -23.139 -16.705 -61.741 1.00 28.27 70 ASP A N 1
ATOM 555 C CA . ASP A 1 70 ? -22.758 -17.540 -60.591 1.00 28.27 70 ASP A CA 1
ATOM 556 C C . ASP A 1 70 ? -23.098 -17.025 -59.172 1.00 28.27 70 ASP A C 1
ATOM 558 O O . ASP A 1 70 ? -22.256 -16.903 -58.284 1.00 28.27 70 ASP A O 1
ATOM 562 N N . LEU A 1 71 ? -24.408 -16.863 -58.915 1.00 36.19 71 LEU A N 1
ATOM 563 C CA . LEU A 1 71 ? -25.011 -17.332 -57.653 1.00 36.19 71 LEU A CA 1
ATOM 564 C C . LEU A 1 71 ? -24.758 -18.850 -57.566 1.00 36.19 71 LEU A C 1
ATOM 566 O O . LEU A 1 71 ? -25.329 -19.575 -58.383 1.00 36.19 71 LEU A O 1
ATOM 570 N N . PRO A 1 72 ? -23.934 -19.362 -56.627 1.00 38.34 72 PRO A N 1
ATOM 571 C CA . PRO A 1 72 ? -24.507 -19.863 -55.372 1.00 38.34 72 PRO A CA 1
ATOM 572 C C . PRO A 1 72 ? -23.491 -19.905 -54.206 1.00 38.34 72 PRO A C 1
ATOM 574 O O . PRO A 1 72 ? -22.677 -20.820 -54.121 1.00 38.34 72 PRO A O 1
ATOM 577 N N . LYS A 1 73 ? -23.555 -18.971 -53.246 1.00 38.41 73 LYS A N 1
ATOM 578 C CA . LYS A 1 73 ? -22.909 -19.146 -51.917 1.00 38.41 73 LYS A CA 1
ATOM 579 C C . LYS A 1 73 ? -23.495 -18.297 -50.778 1.00 38.41 73 LYS A C 1
ATOM 581 O O . LYS A 1 73 ? -22.949 -18.284 -49.683 1.00 38.41 73 LYS A O 1
ATOM 586 N N . LEU A 1 74 ? -24.663 -17.688 -50.993 1.00 39.31 74 LEU A N 1
ATOM 587 C CA . LEU A 1 74 ? -25.413 -16.918 -49.986 1.00 39.31 74 LEU A CA 1
ATOM 588 C C . LEU A 1 74 ? -26.642 -17.658 -49.415 1.00 39.31 74 LEU A C 1
ATOM 590 O O . LEU A 1 74 ? -27.459 -17.060 -48.733 1.00 39.31 74 LEU A O 1
ATOM 594 N N . GLN A 1 75 ? -26.766 -18.974 -49.633 1.00 37.56 75 GLN A N 1
ATOM 595 C CA . GLN A 1 75 ? -27.896 -19.782 -49.128 1.00 37.56 75 GLN A CA 1
ATOM 596 C C . GLN A 1 75 ? -27.565 -20.693 -47.931 1.00 37.56 75 GLN A C 1
ATOM 598 O O . GLN A 1 75 ? -28.426 -21.453 -47.486 1.00 37.56 75 GLN A O 1
ATOM 603 N N . ARG A 1 76 ? -26.345 -20.644 -47.376 1.00 36.31 76 ARG A N 1
ATOM 604 C CA . ARG A 1 76 ? -25.961 -21.547 -46.272 1.00 36.31 76 ARG A CA 1
ATOM 605 C C . ARG A 1 76 ? -26.273 -20.996 -44.868 1.00 36.31 76 ARG A C 1
ATOM 607 O O . ARG A 1 76 ? -26.448 -21.798 -43.960 1.00 36.31 76 ARG A O 1
ATOM 614 N N . ASN A 1 77 ? -26.475 -19.685 -44.700 1.00 40.41 77 ASN A N 1
ATOM 615 C CA . ASN A 1 77 ? -26.728 -19.089 -43.376 1.00 40.41 77 ASN A CA 1
ATOM 616 C C . ASN A 1 77 ? -28.207 -18.863 -43.012 1.00 40.41 77 ASN A C 1
ATOM 618 O O . ASN A 1 77 ? -28.513 -18.718 -41.833 1.00 40.41 77 ASN A O 1
ATOM 622 N N . GLU A 1 78 ? -29.155 -18.943 -43.950 1.00 37.88 78 GLU A N 1
ATOM 623 C CA . GLU A 1 78 ? -30.585 -18.816 -43.604 1.00 37.88 78 GLU A CA 1
ATOM 624 C C . GLU A 1 78 ? -31.221 -20.113 -43.076 1.00 37.88 78 GLU A C 1
ATOM 626 O O . GLU A 1 78 ? -32.221 -20.069 -42.357 1.00 37.88 78 GLU A O 1
ATOM 631 N N . LYS A 1 79 ? -30.647 -21.287 -43.379 1.00 41.88 79 LYS A N 1
ATOM 632 C CA . LYS A 1 79 ? -31.181 -22.573 -42.891 1.00 41.88 79 LYS A CA 1
ATOM 633 C C . LYS A 1 79 ? -30.860 -22.839 -41.417 1.00 41.88 79 LYS A C 1
ATOM 635 O O . LYS A 1 79 ? -31.634 -23.524 -40.755 1.00 41.88 79 LYS A O 1
ATOM 640 N N . HIS A 1 80 ? -29.774 -22.276 -40.880 1.00 39.56 80 HIS A N 1
ATOM 641 C CA . HIS A 1 80 ? -29.402 -22.494 -39.477 1.00 39.56 80 HIS A CA 1
ATOM 642 C C . HIS A 1 80 ? -30.215 -21.631 -38.503 1.00 39.56 80 HIS A C 1
ATOM 644 O O . HIS A 1 80 ? -30.596 -22.101 -37.434 1.00 39.56 80 HIS A O 1
ATOM 650 N N . VAL A 1 81 ? -30.599 -20.421 -38.919 1.00 40.69 81 VAL A N 1
ATOM 651 C CA . VAL A 1 81 ? -31.455 -19.530 -38.119 1.00 40.69 81 VAL A CA 1
ATOM 652 C C . VAL A 1 81 ? -32.912 -20.024 -38.089 1.00 40.69 81 VAL A C 1
ATOM 654 O O . VAL A 1 81 ? -33.583 -19.917 -37.064 1.00 40.69 81 VAL A O 1
ATOM 657 N N . ARG A 1 82 ? -33.393 -20.665 -39.166 1.00 32.22 82 ARG A N 1
ATOM 658 C CA . ARG A 1 82 ? -34.768 -21.197 -39.249 1.00 32.22 82 ARG A CA 1
ATOM 659 C C . ARG A 1 82 ? -34.988 -22.469 -38.411 1.00 32.22 82 ARG A C 1
ATOM 661 O O . ARG A 1 82 ? -36.046 -22.611 -37.808 1.00 32.22 82 ARG A O 1
ATOM 668 N N . TRP A 1 83 ? -33.974 -23.333 -38.280 1.00 34.84 83 TRP A N 1
ATOM 669 C CA . TRP A 1 83 ? -34.047 -24.548 -37.446 1.00 34.84 83 TRP A CA 1
ATOM 670 C C . TRP A 1 83 ? -34.184 -24.243 -35.943 1.00 34.84 83 TRP A C 1
ATOM 672 O O . TRP A 1 83 ? -34.895 -24.949 -35.228 1.00 34.84 83 TRP A O 1
ATOM 682 N N . SER A 1 84 ? -33.553 -23.163 -35.467 1.00 37.31 84 SER A N 1
ATOM 683 C CA . SER A 1 84 ? -33.610 -22.756 -34.054 1.00 37.31 84 SER A CA 1
ATOM 684 C C . SER A 1 84 ? -34.978 -22.168 -33.664 1.00 37.31 84 SER A C 1
ATOM 686 O O . SER A 1 84 ? -35.469 -22.388 -32.557 1.00 37.31 84 SER A O 1
ATOM 688 N N . MET A 1 85 ? -35.662 -21.492 -34.596 1.00 38.09 85 MET A N 1
ATOM 689 C CA . MET A 1 85 ? -36.964 -20.867 -34.327 1.00 38.09 85 MET A CA 1
ATOM 690 C C . MET A 1 85 ? -38.171 -21.817 -34.453 1.00 38.09 85 MET A C 1
ATOM 692 O O . MET A 1 85 ? -39.198 -21.569 -33.821 1.00 38.09 85 MET A O 1
ATOM 696 N N . GLU A 1 86 ? -38.074 -22.922 -35.202 1.00 42.72 86 GLU A N 1
ATOM 697 C CA . GLU A 1 86 ? -39.164 -23.913 -35.306 1.00 42.72 86 GLU A CA 1
ATOM 698 C C . GLU A 1 86 ? -39.214 -24.896 -34.124 1.00 42.72 86 GLU A C 1
ATOM 700 O O . GLU A 1 86 ? -40.305 -25.299 -33.718 1.00 42.72 86 GLU A O 1
ATOM 705 N N . LYS A 1 87 ? -38.082 -25.208 -33.473 1.00 41.94 87 LYS A N 1
ATOM 706 C CA . LYS A 1 87 ? -38.085 -26.045 -32.254 1.00 41.94 87 LYS A CA 1
ATOM 707 C C . LYS A 1 87 ? -38.702 -25.356 -31.033 1.00 41.94 87 LYS A C 1
ATOM 709 O O . LYS A 1 87 ? -39.239 -26.043 -30.168 1.00 41.94 87 LYS A O 1
ATOM 714 N N . ASN A 1 88 ? -38.709 -24.022 -30.990 1.00 43.66 88 ASN A N 1
ATOM 715 C CA . ASN A 1 88 ? -39.248 -23.268 -29.853 1.00 43.66 88 ASN A CA 1
ATOM 716 C C . ASN A 1 88 ? -40.769 -23.004 -29.940 1.00 43.66 88 ASN A C 1
ATOM 718 O O . ASN A 1 88 ? -41.391 -22.606 -28.961 1.00 43.66 88 ASN A O 1
ATOM 722 N N . LYS A 1 89 ? -41.406 -23.283 -31.089 1.00 37.62 89 LYS A N 1
ATOM 723 C CA . LYS A 1 89 ? -42.874 -23.202 -31.254 1.00 37.62 89 LYS A CA 1
ATOM 724 C C . LYS A 1 89 ? -43.604 -24.516 -30.928 1.00 37.62 89 LYS A C 1
ATOM 726 O O . LYS A 1 89 ? -44.805 -24.499 -30.670 1.00 37.62 89 LYS A O 1
ATOM 731 N N . GLY A 1 90 ? -42.884 -25.642 -30.878 1.00 38.22 90 GLY A N 1
ATOM 732 C CA . GLY A 1 90 ? -43.423 -26.956 -30.492 1.00 38.22 90 GLY A CA 1
ATOM 733 C C . GLY A 1 90 ? -43.477 -27.215 -28.980 1.00 38.22 90 GLY A C 1
ATOM 734 O O . GLY A 1 90 ? -44.239 -28.071 -28.543 1.00 38.22 90 GLY A O 1
ATOM 735 N N . TRP A 1 91 ? -42.715 -26.466 -28.175 1.00 33.75 91 TRP A N 1
ATOM 736 C CA . TRP A 1 91 ? -42.711 -26.599 -26.709 1.00 33.75 91 TRP A CA 1
ATOM 737 C C . TRP A 1 91 ? -43.830 -25.791 -26.025 1.00 33.75 91 TRP A C 1
ATOM 739 O O . TRP A 1 91 ? -44.309 -26.170 -24.962 1.00 33.75 91 TRP A O 1
ATOM 749 N N . ILE A 1 92 ? -44.313 -24.718 -26.663 1.00 39.00 92 ILE A N 1
ATOM 750 C CA . ILE A 1 92 ? -45.286 -23.771 -26.080 1.00 39.00 92 ILE A CA 1
ATOM 751 C C . ILE A 1 92 ? -46.758 -24.174 -26.343 1.00 39.00 92 ILE A C 1
ATOM 753 O O . ILE A 1 92 ? -47.679 -23.542 -25.837 1.00 39.00 92 ILE A O 1
ATOM 757 N N . SER A 1 93 ? -47.025 -25.267 -27.069 1.00 35.56 93 SER A N 1
ATOM 758 C CA . SER A 1 93 ? -48.396 -25.684 -27.429 1.00 35.56 93 SER A CA 1
ATOM 759 C C . SER A 1 93 ? -48.904 -26.974 -26.772 1.00 35.56 93 SER A C 1
ATOM 761 O O . SER A 1 93 ? -49.956 -27.462 -27.179 1.00 35.56 93 SER A O 1
ATOM 763 N N . LYS A 1 94 ? -48.232 -27.528 -25.745 1.00 38.25 94 LYS A N 1
ATOM 764 C CA . LYS A 1 94 ? -48.646 -28.829 -25.175 1.00 38.25 94 LYS A CA 1
ATOM 765 C C . LYS A 1 94 ? -49.089 -28.908 -23.718 1.00 38.25 94 LYS A C 1
ATOM 767 O O . LYS A 1 94 ? -49.547 -29.980 -23.342 1.00 38.25 94 LYS A O 1
ATOM 772 N N . HIS A 1 95 ? -49.093 -27.834 -22.929 1.00 35.41 95 HIS A N 1
ATOM 773 C CA . HIS A 1 95 ? -49.658 -27.874 -21.568 1.00 35.41 95 HIS A CA 1
ATOM 774 C C . HIS A 1 95 ? -50.619 -26.707 -21.329 1.00 35.41 95 HIS A C 1
ATOM 776 O O . HIS A 1 95 ? -50.270 -25.680 -20.754 1.00 35.41 95 HIS A O 1
ATOM 782 N N . ARG A 1 96 ? -51.855 -26.876 -21.807 1.00 35.91 96 ARG A N 1
ATOM 783 C CA . ARG A 1 96 ? -53.001 -26.033 -21.456 1.00 35.91 96 ARG A CA 1
ATOM 784 C C . ARG A 1 96 ? -54.154 -26.939 -21.040 1.00 35.91 96 ARG A C 1
ATOM 786 O O . ARG A 1 96 ? -55.059 -27.181 -21.819 1.00 35.91 96 ARG A O 1
ATOM 793 N N . GLU A 1 97 ? -54.092 -27.442 -19.817 1.00 33.84 97 GLU A N 1
ATOM 794 C CA . GLU A 1 97 ? -55.237 -28.010 -19.105 1.00 33.84 97 GLU A CA 1
ATOM 795 C C . GLU A 1 97 ? -54.992 -27.807 -17.605 1.00 33.84 97 GLU A C 1
ATOM 797 O O . GLU A 1 97 ? -53.941 -28.166 -17.078 1.00 33.84 97 GLU A O 1
ATOM 802 N N . ALA A 1 98 ? -55.926 -27.126 -16.942 1.00 37.91 98 ALA A N 1
ATOM 803 C CA . ALA A 1 98 ? -55.843 -26.777 -15.530 1.00 37.91 98 ALA A CA 1
ATOM 804 C C . ALA A 1 98 ? -56.400 -27.910 -14.653 1.00 37.91 98 ALA A C 1
ATOM 806 O O . ALA A 1 98 ? -57.537 -28.330 -14.889 1.00 37.91 98 ALA A O 1
ATOM 807 N N . PRO A 1 99 ? -55.707 -28.331 -13.579 1.00 33.31 99 PRO A N 1
ATOM 808 C CA . PRO A 1 99 ? -56.341 -29.019 -12.467 1.00 33.31 99 PRO A CA 1
ATOM 809 C C . PRO A 1 99 ? -56.838 -28.007 -11.429 1.00 33.31 99 PRO A C 1
ATOM 811 O O . PRO A 1 99 ? -56.156 -27.057 -11.047 1.00 33.31 99 PRO A O 1
ATOM 814 N N . LYS A 1 100 ? -58.073 -28.229 -10.984 1.00 38.31 100 LYS A N 1
ATOM 815 C CA . LYS A 1 100 ? -58.799 -27.448 -9.985 1.00 38.31 100 LYS A CA 1
ATOM 816 C C . LYS A 1 100 ? -58.253 -27.694 -8.564 1.00 38.31 100 LYS A C 1
ATOM 818 O O . LYS A 1 100 ? -58.064 -28.832 -8.155 1.00 38.31 100 LYS A O 1
ATOM 823 N N . SER A 1 101 ? -58.114 -26.602 -7.808 1.00 43.09 101 SER A N 1
ATOM 824 C CA . SER A 1 101 ? -58.506 -26.456 -6.390 1.00 43.09 101 SER A CA 1
ATOM 825 C C . SER A 1 101 ? -57.889 -27.332 -5.278 1.00 43.09 101 SER A C 1
ATOM 827 O O . SER A 1 101 ? -58.609 -27.644 -4.333 1.00 43.09 101 SER A O 1
ATOM 829 N N . VAL A 1 102 ? -56.591 -27.666 -5.286 1.00 38.25 102 VAL A N 1
ATOM 830 C CA . VAL A 1 102 ? -55.957 -28.327 -4.107 1.00 38.25 102 VAL A CA 1
ATOM 831 C C . VAL A 1 102 ? -54.722 -27.594 -3.544 1.00 38.25 102 VAL A C 1
ATOM 833 O O . VAL A 1 102 ? -54.315 -27.839 -2.414 1.00 38.25 102 VAL A O 1
ATOM 836 N N . GLU A 1 103 ? -54.175 -26.590 -4.230 1.00 41.06 103 GLU A N 1
ATOM 837 C CA . GLU A 1 103 ? -52.865 -26.010 -3.868 1.00 41.06 103 GLU A CA 1
ATOM 838 C C . GLU A 1 103 ? -52.896 -24.731 -3.007 1.00 41.06 103 GLU A C 1
ATOM 840 O O . GLU A 1 103 ? -51.875 -24.074 -2.830 1.00 41.06 103 GLU A O 1
ATOM 845 N N . MET A 1 104 ? -54.046 -24.374 -2.424 1.00 32.62 104 MET A N 1
ATOM 846 C CA . MET A 1 104 ? -54.178 -23.177 -1.567 1.00 32.62 104 MET A CA 1
ATOM 847 C C . MET A 1 104 ? -54.279 -23.465 -0.062 1.00 32.62 104 MET A C 1
ATOM 849 O O . MET A 1 104 ? -54.473 -22.538 0.715 1.00 32.62 104 MET A O 1
ATOM 853 N N . GLN A 1 105 ? -54.135 -24.720 0.371 1.00 32.47 105 GLN A N 1
ATOM 854 C CA . GLN A 1 105 ? -54.075 -25.063 1.803 1.00 32.47 105 GLN A CA 1
ATOM 855 C C . GLN A 1 105 ? -52.655 -25.404 2.282 1.00 32.47 105 GLN A C 1
ATOM 857 O O . GLN A 1 105 ? -52.336 -25.174 3.446 1.00 32.47 105 GLN A O 1
ATOM 862 N N . ALA A 1 106 ? -51.758 -25.830 1.385 1.00 33.72 106 ALA A N 1
ATOM 863 C CA . ALA A 1 106 ? -50.358 -26.101 1.728 1.00 33.72 106 ALA A CA 1
ATOM 864 C C . ALA A 1 106 ? -49.546 -24.819 2.013 1.00 33.72 106 ALA A C 1
ATOM 866 O O . ALA A 1 106 ? -48.627 -24.836 2.827 1.00 33.72 106 ALA A O 1
ATOM 867 N N . TYR A 1 107 ? -49.925 -23.684 1.414 1.00 32.44 107 TYR A N 1
ATOM 868 C CA . TYR A 1 107 ? -49.232 -22.405 1.617 1.00 32.44 107 TYR A CA 1
ATOM 869 C C . TYR A 1 107 ? -49.573 -21.699 2.939 1.00 32.44 107 TYR A C 1
ATOM 871 O O . TYR A 1 107 ? -48.803 -20.857 3.391 1.00 32.44 107 TYR A O 1
ATOM 879 N N . GLN A 1 108 ? -50.692 -22.043 3.585 1.00 30.53 108 GLN A N 1
ATOM 880 C CA . GLN A 1 108 ? -51.104 -21.417 4.850 1.00 30.53 108 GLN A CA 1
ATOM 881 C C . GLN A 1 108 ? -50.719 -22.232 6.094 1.00 30.53 108 GLN A C 1
ATOM 883 O O . GLN A 1 108 ? -50.699 -21.681 7.191 1.00 30.53 108 GLN A O 1
ATOM 888 N N . GLN A 1 109 ? -50.340 -23.506 5.949 1.00 34.75 109 GLN A N 1
ATOM 889 C CA . GLN A 1 109 ? -49.845 -24.321 7.069 1.00 34.75 109 GLN A CA 1
ATOM 890 C C . GLN A 1 109 ? -48.324 -24.239 7.280 1.00 34.75 109 GLN A C 1
ATOM 892 O O . GLN A 1 109 ? -47.845 -24.613 8.345 1.00 34.75 109 GLN A O 1
ATOM 897 N N . ALA A 1 110 ? -47.567 -23.665 6.338 1.00 35.22 110 ALA A N 1
ATOM 898 C CA . ALA A 1 110 ? -46.128 -23.427 6.496 1.00 35.22 110 ALA A CA 1
ATOM 899 C C . ALA A 1 110 ? -45.779 -22.176 7.337 1.00 35.22 110 ALA A C 1
ATOM 901 O O . ALA A 1 110 ? -44.605 -21.920 7.584 1.00 35.22 110 ALA A O 1
ATOM 902 N N . GLN A 1 111 ? -46.773 -21.396 7.786 1.00 39.75 111 GLN A N 1
ATOM 903 C CA . GLN A 1 111 ? -46.561 -20.192 8.611 1.00 39.75 111 GLN A CA 1
ATOM 904 C C . GLN A 1 111 ? -46.818 -20.388 10.115 1.00 39.75 111 GLN A C 1
ATOM 906 O O . GLN A 1 111 ? -46.679 -19.437 10.875 1.00 39.75 111 GLN A O 1
ATOM 911 N N . ASN A 1 112 ? -47.128 -21.609 10.565 1.00 40.03 112 ASN A N 1
ATOM 912 C CA . ASN A 1 112 ? -47.362 -21.922 11.983 1.00 40.03 112 ASN A CA 1
ATOM 913 C C . ASN A 1 112 ? -46.429 -23.027 12.507 1.00 40.03 112 ASN A C 1
ATOM 915 O O . ASN A 1 112 ? -46.859 -23.944 13.204 1.00 40.03 112 ASN A O 1
ATOM 919 N N . GLY A 1 113 ? -45.141 -22.942 12.180 1.00 33.75 113 GLY A N 1
ATOM 920 C CA . GLY A 1 113 ? -44.110 -23.778 12.788 1.00 33.75 113 GLY A CA 1
ATOM 921 C C . GLY A 1 113 ? -42.849 -22.962 13.016 1.00 33.75 113 GLY A C 1
ATOM 922 O O . GLY A 1 113 ? -42.314 -22.414 12.064 1.00 33.75 113 GLY A O 1
ATOM 923 N N . ASP A 1 114 ? -42.424 -22.860 14.275 1.00 48.50 114 ASP A N 1
ATOM 924 C CA . ASP A 1 114 ? -41.119 -22.393 14.765 1.00 48.50 114 ASP A CA 1
ATOM 925 C C . ASP A 1 114 ? -39.992 -22.323 13.705 1.00 48.50 114 ASP A C 1
ATOM 927 O O . ASP A 1 114 ? -39.150 -23.211 13.591 1.00 48.50 114 ASP A O 1
ATOM 931 N N . THR A 1 115 ? -39.902 -21.222 12.952 1.00 42.22 115 THR A N 1
ATOM 932 C CA . THR A 1 115 ? -38.732 -20.898 12.116 1.00 42.22 115 THR A CA 1
ATOM 933 C C . THR A 1 115 ? -37.894 -19.811 12.777 1.00 42.22 115 THR A C 1
ATOM 935 O O . THR A 1 115 ? -37.534 -18.810 12.166 1.00 42.22 115 THR A O 1
ATOM 938 N N . LYS A 1 116 ? -37.560 -20.013 14.054 1.00 39.66 116 LYS A N 1
ATOM 939 C CA . LYS A 1 116 ? -36.403 -19.359 14.688 1.00 39.66 116 LYS A CA 1
ATOM 940 C C . LYS A 1 116 ? -35.152 -20.245 14.603 1.00 39.66 116 LYS A C 1
ATOM 942 O O . LYS A 1 116 ? -34.228 -20.117 15.398 1.00 39.66 116 LYS A O 1
ATOM 947 N N . ALA A 1 117 ? -35.138 -21.165 13.639 1.00 42.19 117 ALA A N 1
ATOM 948 C CA . ALA A 1 117 ? -34.008 -22.019 13.326 1.00 42.19 117 ALA A CA 1
ATOM 949 C C . ALA A 1 117 ? -33.103 -21.323 12.297 1.00 42.19 117 ALA A C 1
ATOM 951 O O . ALA A 1 117 ? -33.366 -21.344 11.101 1.00 42.19 117 ALA A O 1
ATOM 952 N N . SER A 1 118 ? -32.048 -20.696 12.819 1.00 48.19 118 SER A N 1
ATOM 953 C CA . SER A 1 118 ? -30.703 -20.635 12.236 1.00 48.19 118 SER A CA 1
ATOM 954 C C . SER A 1 118 ? -30.596 -20.348 10.727 1.00 48.19 118 SER A C 1
ATOM 956 O O . SER A 1 118 ? -30.333 -21.234 9.918 1.00 48.19 118 SER A O 1
ATOM 958 N N . TYR A 1 119 ? -30.661 -19.063 10.371 1.00 47.25 119 TYR A N 1
ATOM 959 C CA . TYR A 1 119 ? -29.937 -18.515 9.211 1.00 47.25 119 TYR A CA 1
ATOM 960 C C . TYR A 1 119 ? -28.481 -18.158 9.587 1.00 47.25 119 TYR A C 1
ATOM 962 O O . TYR A 1 119 ? -27.862 -17.286 8.989 1.00 47.25 119 TYR A O 1
ATOM 970 N N . ASP A 1 120 ? -27.919 -18.816 10.604 1.00 56.69 120 ASP A N 1
ATOM 971 C CA . ASP A 1 120 ? -26.725 -18.359 11.330 1.00 56.69 120 ASP A CA 1
ATOM 972 C C . ASP A 1 120 ? -25.397 -18.744 10.645 1.00 56.69 120 ASP A C 1
ATOM 974 O O . ASP A 1 120 ? -24.337 -18.815 11.265 1.00 56.69 120 ASP A O 1
ATOM 978 N N . LYS A 1 121 ? -25.429 -19.052 9.342 1.00 62.91 121 LYS A N 1
ATOM 979 C CA . LYS A 1 121 ? -24.225 -19.409 8.583 1.00 62.91 121 LYS A CA 1
ATOM 980 C C . LYS A 1 121 ? -24.167 -18.649 7.267 1.00 62.91 121 LYS A C 1
ATOM 982 O O . LYS A 1 121 ? -24.708 -19.070 6.249 1.00 62.91 121 LYS A O 1
ATOM 987 N N . SER A 1 122 ? -23.490 -17.506 7.314 1.00 72.25 122 SER A N 1
ATOM 988 C CA . SER A 1 122 ? -23.109 -16.740 6.129 1.00 72.25 122 SER A CA 1
ATOM 989 C C . SER A 1 122 ? -22.308 -17.603 5.141 1.00 72.25 122 SER A C 1
ATOM 991 O O . SER A 1 122 ? -21.460 -18.394 5.555 1.00 72.25 122 SER A O 1
ATOM 993 N N . PHE A 1 123 ? -22.561 -17.429 3.837 1.00 84.12 123 PHE A N 1
ATOM 994 C CA . PHE A 1 123 ? -21.863 -18.135 2.753 1.00 84.12 123 PHE A CA 1
ATOM 995 C C . PHE A 1 123 ? -20.361 -17.808 2.704 1.00 84.12 123 PHE A C 1
ATOM 997 O O . PHE A 1 123 ? -19.539 -18.692 2.471 1.00 84.12 123 PHE A O 1
ATOM 1004 N N . TYR A 1 124 ? -19.994 -16.549 2.957 1.00 88.25 124 TYR A N 1
ATOM 1005 C CA . TYR A 1 124 ? -18.604 -16.099 2.953 1.00 88.25 124 TYR A CA 1
ATOM 1006 C C . TYR A 1 124 ? -18.047 -16.098 4.369 1.00 88.25 124 TYR A C 1
ATOM 1008 O O . TYR A 1 124 ? -18.582 -15.413 5.238 1.00 88.25 124 TYR A O 1
ATOM 1016 N N . ALA A 1 125 ? -16.945 -16.818 4.593 1.00 90.25 125 ALA A N 1
ATOM 1017 C CA . ALA A 1 125 ? -16.271 -16.836 5.890 1.00 90.25 125 ALA A CA 1
ATOM 1018 C C . ALA A 1 125 ? -15.753 -15.443 6.284 1.00 90.25 125 ALA A C 1
ATOM 1020 O O . ALA A 1 125 ? -15.965 -15.021 7.416 1.00 90.25 125 ALA A O 1
ATOM 1021 N N . ASN A 1 126 ? -15.153 -14.722 5.330 1.00 93.44 126 ASN A N 1
ATOM 1022 C CA . ASN A 1 126 ? -14.653 -13.363 5.516 1.00 93.44 126 ASN A CA 1
ATOM 1023 C C . ASN A 1 126 ? -15.594 -12.361 4.841 1.00 93.44 126 ASN A C 1
ATOM 1025 O O . ASN A 1 126 ? -15.862 -12.467 3.646 1.00 93.44 126 ASN A O 1
ATOM 1029 N N . ARG A 1 127 ? -16.074 -11.381 5.604 1.00 95.94 127 ARG A N 1
ATOM 1030 C CA . ARG A 1 127 ? -16.913 -10.271 5.135 1.00 95.94 127 ARG A CA 1
ATOM 1031 C C . ARG A 1 127 ? -16.242 -8.982 5.568 1.00 95.94 127 ARG A C 1
ATOM 1033 O O . ARG A 1 127 ? -16.313 -8.614 6.741 1.00 95.94 127 ARG A O 1
ATOM 1040 N N . ILE A 1 128 ? -15.521 -8.374 4.636 1.00 97.56 128 ILE A N 1
ATOM 1041 C CA . ILE A 1 128 ? -14.595 -7.279 4.909 1.00 97.56 128 ILE A CA 1
ATOM 1042 C C . ILE A 1 128 ? -15.161 -5.987 4.330 1.00 97.56 128 ILE A C 1
ATOM 1044 O O . ILE A 1 128 ? -15.587 -5.967 3.179 1.00 97.56 128 ILE A O 1
ATOM 1048 N N . ILE A 1 129 ? -15.154 -4.917 5.124 1.00 97.38 129 ILE A N 1
ATOM 1049 C CA . ILE A 1 129 ? -15.513 -3.571 4.663 1.00 97.38 129 ILE A CA 1
ATOM 1050 C C . ILE A 1 129 ? -14.238 -2.767 4.426 1.00 97.38 129 ILE A C 1
ATOM 1052 O O . ILE A 1 129 ? -13.405 -2.656 5.326 1.00 97.38 129 ILE A O 1
ATOM 1056 N N . HIS A 1 130 ? -14.087 -2.225 3.218 1.00 97.00 130 HIS A N 1
ATOM 1057 C CA . HIS A 1 130 ? -12.932 -1.420 2.834 1.00 97.00 130 HIS A CA 1
ATOM 1058 C C . HIS A 1 130 ? -13.132 0.055 3.202 1.00 97.00 130 HIS A C 1
ATOM 1060 O O . HIS A 1 130 ? -14.112 0.677 2.799 1.00 97.00 130 HIS A O 1
ATOM 1066 N N . PHE A 1 131 ? -12.189 0.594 3.970 1.00 96.38 131 PHE A N 1
ATOM 1067 C CA . PHE A 1 131 ? -12.042 2.004 4.289 1.00 96.38 131 PHE A CA 1
ATOM 1068 C C . PHE A 1 131 ? -10.848 2.572 3.531 1.00 96.38 131 PHE A C 1
ATOM 1070 O O . PHE A 1 131 ? -9.701 2.359 3.925 1.00 96.38 131 PHE A O 1
ATOM 1077 N N . ASP A 1 132 ? -11.154 3.327 2.484 1.00 93.44 132 ASP A N 1
ATOM 1078 C CA . ASP A 1 132 ? -10.202 4.203 1.817 1.00 93.44 132 ASP A CA 1
ATOM 1079 C C . ASP A 1 132 ? -10.100 5.505 2.623 1.00 93.44 132 ASP A C 1
ATOM 1081 O O . ASP A 1 132 ? -11.075 6.256 2.747 1.00 93.44 132 ASP A O 1
ATOM 1085 N N . LEU A 1 133 ? -8.944 5.726 3.254 1.00 88.88 133 LEU A N 1
ATOM 1086 C CA . LEU A 1 133 ? -8.704 6.878 4.121 1.00 88.88 133 LEU A CA 1
ATOM 1087 C C . LEU A 1 133 ? -7.860 7.962 3.441 1.00 88.88 133 LEU A C 1
ATOM 1089 O O . LEU A 1 133 ? -7.317 8.820 4.143 1.00 88.88 133 LEU A O 1
ATOM 1093 N N . LYS A 1 134 ? -7.729 7.959 2.109 1.00 83.94 134 LYS A N 1
ATOM 1094 C CA . LYS A 1 134 ? -6.911 8.951 1.398 1.00 83.94 134 LYS A CA 1
ATOM 1095 C C . LYS A 1 134 ? -7.506 10.357 1.433 1.00 83.94 134 LYS A C 1
ATOM 1097 O O . LYS A 1 134 ? -8.701 10.559 1.214 1.00 83.94 134 LYS A O 1
ATOM 1102 N N . GLY A 1 135 ? -6.661 11.358 1.700 1.00 76.56 135 GLY A N 1
ATOM 1103 C CA . GLY A 1 135 ? -6.961 12.789 1.548 1.00 76.56 135 GLY A CA 1
ATOM 1104 C C . GLY A 1 135 ? -7.991 13.414 2.507 1.00 76.56 135 GLY A C 1
ATOM 1105 O O . GLY A 1 135 ? -7.864 14.595 2.827 1.00 76.56 135 GLY A O 1
ATOM 1106 N N . ALA A 1 136 ? -8.989 12.666 2.986 1.00 81.62 136 ALA A N 1
ATOM 1107 C CA . ALA A 1 136 ? -10.082 13.163 3.825 1.00 81.62 136 ALA A CA 1
ATOM 1108 C C . ALA A 1 136 ? -10.457 12.157 4.929 1.00 81.62 136 ALA A C 1
ATOM 1110 O O . ALA A 1 136 ? -11.548 11.586 4.942 1.00 81.62 136 ALA A O 1
ATOM 1111 N N . ALA A 1 137 ? -9.540 11.960 5.877 1.00 82.75 137 ALA A N 1
ATOM 1112 C CA . ALA A 1 137 ? -9.726 11.073 7.023 1.00 82.75 137 ALA A CA 1
ATOM 1113 C C . ALA A 1 137 ? -10.933 11.490 7.897 1.00 82.75 137 ALA A C 1
ATOM 1115 O O . ALA A 1 137 ? -10.953 12.597 8.448 1.00 82.75 137 ALA A O 1
ATOM 1116 N N . PRO A 1 138 ? -11.940 10.618 8.105 1.00 92.06 138 PRO A N 1
ATOM 1117 C CA . PRO A 1 138 ? -13.009 10.885 9.060 1.00 92.06 138 PRO A CA 1
ATOM 1118 C C . PRO A 1 138 ? -12.475 10.916 10.498 1.00 92.06 138 PRO A C 1
ATOM 1120 O O . PRO A 1 138 ? -11.495 10.258 10.833 1.00 92.06 138 PRO A O 1
ATOM 1123 N N . LYS A 1 139 ? -13.146 11.620 11.412 1.00 94.44 139 LYS A N 1
ATOM 1124 C CA . LYS A 1 139 ? -12.731 11.632 12.827 1.00 94.44 139 LYS A CA 1
ATOM 1125 C C . LYS A 1 139 ? -12.767 10.226 13.431 1.00 94.44 139 LYS A C 1
ATOM 1127 O O . LYS A 1 139 ? -13.719 9.484 13.190 1.00 94.44 139 LYS A O 1
ATOM 1132 N N . ILE A 1 140 ? -11.823 9.913 14.323 1.00 95.25 140 ILE A N 1
ATOM 1133 C CA . ILE A 1 140 ? -11.796 8.630 15.048 1.00 95.25 140 ILE A CA 1
ATOM 1134 C C . ILE A 1 140 ? -13.122 8.343 15.756 1.00 95.25 140 ILE A C 1
ATOM 1136 O O . ILE A 1 140 ? -13.621 7.222 15.696 1.00 95.25 140 ILE A O 1
ATOM 1140 N N . SER A 1 141 ? -13.740 9.349 16.382 1.00 96.81 141 SER A N 1
ATOM 1141 C CA . SER A 1 141 ? -15.040 9.180 17.042 1.00 96.81 141 SER A CA 1
ATOM 1142 C C . SER A 1 141 ? -16.119 8.672 16.082 1.00 96.81 141 SER A C 1
ATOM 1144 O O . SER A 1 141 ? -16.882 7.781 16.445 1.00 96.81 141 SER A O 1
ATOM 1146 N N . TYR A 1 142 ? -16.133 9.186 14.849 1.00 97.00 142 TYR A N 1
ATOM 1147 C CA . TYR A 1 142 ? -17.063 8.759 13.809 1.00 97.00 142 TYR A CA 1
ATOM 1148 C C . TYR A 1 142 ? -16.711 7.368 13.276 1.00 97.00 142 TYR A C 1
ATOM 1150 O O . TYR A 1 142 ? -17.583 6.507 13.214 1.00 97.00 142 TYR A O 1
ATOM 1158 N N . LEU A 1 143 ? -15.433 7.092 12.985 1.00 97.00 143 LEU A N 1
ATOM 1159 C CA . LEU A 1 143 ? -15.005 5.755 12.557 1.00 97.00 143 LEU A CA 1
ATOM 1160 C C . LEU A 1 143 ? -15.418 4.681 13.566 1.00 97.00 143 LEU A C 1
ATOM 1162 O O . LEU A 1 143 ? -15.927 3.641 13.171 1.00 97.00 143 LEU A O 1
ATOM 1166 N N . LYS A 1 144 ? -15.304 4.941 14.872 1.00 98.00 144 LYS A N 1
ATOM 1167 C CA . LYS A 1 144 ? -15.761 4.008 15.913 1.00 98.00 144 LYS A CA 1
ATOM 1168 C C . LYS A 1 144 ? -17.265 3.737 15.869 1.00 98.00 144 LYS A C 1
ATOM 1170 O O . LYS A 1 144 ? -17.687 2.622 16.168 1.00 98.00 144 LYS A O 1
ATOM 1175 N N . GLU A 1 145 ? -18.087 4.732 15.544 1.00 98.25 145 GLU A N 1
ATOM 1176 C CA . GLU A 1 145 ? -19.524 4.528 15.322 1.00 98.25 145 GLU A CA 1
ATOM 1177 C C . GLU A 1 145 ? -19.763 3.652 14.092 1.00 98.25 145 GLU A C 1
ATOM 1179 O O . GLU A 1 145 ? -20.518 2.681 14.174 1.00 98.25 145 GLU A O 1
ATOM 1184 N N . VAL A 1 146 ? -19.042 3.917 13.001 1.00 97.88 146 VAL A N 1
ATOM 1185 C CA . VAL A 1 146 ? -19.109 3.101 11.786 1.00 97.88 146 VAL A CA 1
ATOM 1186 C C . VAL A 1 146 ? -18.650 1.665 12.050 1.00 97.88 146 VAL A C 1
ATOM 1188 O O . VAL A 1 146 ? -19.326 0.740 11.617 1.00 97.88 146 VAL A O 1
ATOM 1191 N N . LEU A 1 147 ? -17.585 1.429 12.825 1.00 98.38 147 LEU A N 1
ATOM 1192 C CA . LEU A 1 147 ? -17.135 0.073 13.169 1.00 98.38 147 LEU A CA 1
ATOM 1193 C C . LEU A 1 147 ? -18.204 -0.724 13.928 1.00 98.38 147 LEU A C 1
ATOM 1195 O O . LEU A 1 147 ? -18.366 -1.921 13.688 1.00 98.38 147 LEU A O 1
ATOM 1199 N N . ARG A 1 148 ? -18.975 -0.076 14.812 1.00 98.44 148 ARG A N 1
ATOM 1200 C CA . ARG A 1 148 ? -20.107 -0.732 15.489 1.00 98.44 148 ARG A CA 1
ATOM 1201 C C . ARG A 1 148 ? -21.208 -1.104 14.502 1.00 98.44 148 ARG A C 1
ATOM 1203 O O . ARG A 1 148 ? -21.757 -2.195 14.614 1.00 98.44 148 ARG A O 1
ATOM 1210 N N . LEU A 1 149 ? -21.502 -0.236 13.533 1.00 98.12 149 LEU A N 1
ATOM 1211 C CA . LEU A 1 149 ? -22.468 -0.521 12.468 1.00 98.12 149 LEU A CA 1
ATOM 1212 C C . LEU A 1 149 ? -21.993 -1.663 11.559 1.00 98.12 149 LEU A C 1
ATOM 1214 O O . LEU A 1 149 ? -22.761 -2.580 11.274 1.00 98.12 149 LEU A O 1
ATOM 1218 N N . VAL A 1 150 ? -20.723 -1.637 11.152 1.00 97.31 150 VAL A N 1
ATOM 1219 C CA . VAL A 1 150 ? -20.067 -2.693 10.370 1.00 97.31 150 VAL A CA 1
ATOM 1220 C C . VAL A 1 150 ? -20.176 -4.029 11.101 1.00 97.31 150 VAL A C 1
ATOM 1222 O O . VAL A 1 150 ? -20.613 -5.017 10.514 1.00 97.31 150 VAL A O 1
ATOM 1225 N N . LYS A 1 151 ? -19.881 -4.053 12.406 1.00 97.38 151 LYS A N 1
ATOM 1226 C CA . LYS A 1 151 ? -20.029 -5.263 13.216 1.00 97.38 151 LYS A CA 1
ATOM 1227 C C . LYS A 1 151 ? -21.482 -5.722 13.345 1.00 97.38 151 LYS A C 1
ATOM 1229 O O . LYS A 1 151 ? -21.743 -6.915 13.246 1.00 97.38 151 LYS A O 1
ATOM 1234 N N . ALA A 1 152 ? -22.416 -4.796 13.558 1.00 97.12 152 ALA A N 1
ATOM 1235 C CA . ALA A 1 152 ? -23.848 -5.095 13.631 1.00 97.12 152 ALA A CA 1
ATOM 1236 C C . ALA A 1 152 ? -24.427 -5.593 12.293 1.00 97.12 152 ALA A C 1
ATOM 1238 O O . ALA A 1 152 ? -25.489 -6.204 12.285 1.00 97.12 152 ALA A O 1
ATOM 1239 N N . SER A 1 153 ? -23.719 -5.356 11.185 1.00 95.19 153 SER A N 1
ATOM 1240 C CA . SER A 1 153 ? -24.034 -5.862 9.843 1.00 95.19 153 SER A CA 1
ATOM 1241 C C . SER A 1 153 ? -23.314 -7.186 9.532 1.00 95.19 153 SER A C 1
ATOM 1243 O O . SER A 1 153 ? -23.092 -7.520 8.371 1.00 95.19 153 SER A O 1
ATOM 1245 N N . ASP A 1 154 ? -22.894 -7.915 10.570 1.00 94.81 154 ASP A N 1
ATOM 1246 C CA . ASP A 1 154 ? -22.201 -9.205 10.513 1.00 94.81 154 ASP A CA 1
ATOM 1247 C C . ASP A 1 154 ? -20.844 -9.210 9.801 1.00 94.81 154 ASP A C 1
ATOM 1249 O O . ASP A 1 154 ? -20.338 -10.283 9.463 1.00 94.81 154 ASP A O 1
ATOM 1253 N N . ALA A 1 155 ? -20.192 -8.064 9.592 1.00 97.00 155 ALA A N 1
ATOM 1254 C CA . ALA A 1 155 ? -18.828 -8.060 9.071 1.00 97.00 155 ALA A CA 1
ATOM 1255 C C . ALA A 1 155 ? -17.864 -8.799 10.019 1.00 97.00 155 ALA A C 1
ATOM 1257 O O . ALA A 1 155 ? -18.001 -8.773 11.249 1.00 97.00 155 ALA A O 1
ATOM 1258 N N . THR A 1 156 ? -16.869 -9.463 9.436 1.00 97.69 156 THR A N 1
ATOM 1259 C CA . THR A 1 156 ? -15.818 -10.171 10.184 1.00 97.69 156 THR A CA 1
ATOM 1260 C C . THR A 1 156 ? -14.547 -9.351 10.310 1.00 97.69 156 THR A C 1
ATOM 1262 O O . THR A 1 156 ? -13.711 -9.655 11.153 1.00 97.69 156 THR A O 1
ATOM 1265 N N . GLY A 1 157 ? -14.397 -8.310 9.497 1.00 98.12 157 GLY A N 1
ATOM 1266 C CA . GLY A 1 157 ? -13.215 -7.472 9.514 1.00 98.12 157 GLY A CA 1
ATOM 1267 C C . GLY A 1 157 ? -13.347 -6.234 8.646 1.00 98.12 157 GLY A C 1
ATOM 1268 O O . GLY A 1 157 ? -14.390 -5.964 8.045 1.00 98.12 157 GLY A O 1
ATOM 1269 N N . ILE A 1 158 ? -12.261 -5.480 8.604 1.00 98.44 158 ILE A N 1
ATOM 1270 C CA . ILE A 1 158 ? -12.117 -4.237 7.863 1.00 98.44 158 ILE A CA 1
ATOM 1271 C C . ILE A 1 158 ? -10.782 -4.235 7.124 1.00 98.44 158 ILE A C 1
ATOM 1273 O O . ILE A 1 158 ? -9.777 -4.722 7.639 1.00 98.44 158 ILE A O 1
ATOM 1277 N N . LEU A 1 159 ? -10.780 -3.679 5.921 1.00 98.62 159 LEU A N 1
ATOM 1278 C CA . LEU A 1 159 ? -9.579 -3.344 5.164 1.00 98.62 159 LEU A CA 1
ATOM 1279 C C . LEU A 1 159 ? -9.364 -1.844 5.336 1.00 98.62 159 LEU A C 1
ATOM 1281 O O . LEU A 1 159 ? -10.306 -1.086 5.123 1.00 98.62 159 LEU A O 1
ATOM 1285 N N . ILE A 1 160 ? -8.181 -1.419 5.770 1.00 97.94 160 ILE A N 1
ATOM 1286 C CA . ILE A 1 160 ? -7.857 0.002 5.925 1.00 97.94 160 ILE A CA 1
ATOM 1287 C C . ILE A 1 160 ? -6.705 0.339 4.993 1.00 97.94 160 ILE A C 1
ATOM 1289 O O . ILE A 1 160 ? -5.582 -0.108 5.227 1.00 97.94 160 ILE A O 1
ATOM 1293 N N . GLU A 1 161 ? -6.989 1.144 3.980 1.00 97.50 161 GLU A N 1
ATOM 1294 C CA . GLU A 1 161 ? -6.001 1.706 3.068 1.00 97.50 161 GLU A CA 1
ATOM 1295 C C . GLU A 1 161 ? -5.365 2.956 3.671 1.00 97.50 161 GLU A C 1
ATOM 1297 O O . GLU A 1 161 ? -6.023 3.965 3.933 1.00 97.50 161 GLU A O 1
ATOM 1302 N N . TRP A 1 162 ? -4.069 2.831 3.965 1.00 97.38 162 TRP A N 1
ATOM 1303 C CA . TRP A 1 162 ? -3.246 3.864 4.570 1.00 97.38 162 TRP A CA 1
ATOM 1304 C C . TRP A 1 162 ? -2.417 4.587 3.514 1.00 97.38 162 TRP A C 1
ATOM 1306 O O . TRP A 1 162 ? -1.586 3.989 2.831 1.00 97.38 162 TRP A O 1
ATOM 1316 N N . GLU A 1 163 ? -2.588 5.904 3.481 1.00 95.88 163 GLU A N 1
ATOM 1317 C CA . GLU A 1 163 ? -1.791 6.844 2.695 1.00 95.88 163 GLU A CA 1
ATOM 1318 C C . GLU A 1 163 ? -1.366 8.025 3.592 1.00 95.88 163 GLU A C 1
ATOM 1320 O O . GLU A 1 163 ? -0.950 7.835 4.735 1.00 95.88 163 GLU A O 1
ATOM 1325 N N . ASP A 1 164 ? -1.520 9.270 3.131 1.00 95.69 164 ASP A N 1
ATOM 1326 C CA . ASP A 1 164 ? -1.105 10.475 3.849 1.00 95.69 164 ASP A CA 1
ATOM 1327 C C . ASP A 1 164 ? -1.844 10.751 5.169 1.00 95.69 164 ASP A C 1
ATOM 1329 O O . ASP A 1 164 ? -1.430 11.633 5.920 1.00 95.69 164 ASP A O 1
ATOM 1333 N N . THR A 1 165 ? -2.893 10.006 5.512 1.00 96.19 165 THR A N 1
ATOM 1334 C CA . THR A 1 165 ? -3.605 10.149 6.793 1.00 96.19 165 THR A CA 1
ATOM 1335 C C . THR A 1 165 ? -2.998 9.337 7.939 1.00 96.19 165 THR A C 1
ATOM 1337 O O . THR A 1 165 ? -3.382 9.530 9.096 1.00 96.19 165 THR A O 1
ATOM 1340 N N . PHE A 1 166 ? -2.023 8.468 7.662 1.00 97.75 166 PHE A N 1
ATOM 1341 C CA . PHE A 1 166 ? -1.294 7.717 8.684 1.00 97.75 166 PHE A CA 1
ATOM 1342 C C . PHE A 1 166 ? -0.216 8.588 9.379 1.00 97.75 166 PHE A C 1
ATOM 1344 O O . PHE A 1 166 ? 0.395 9.439 8.726 1.00 97.75 166 PHE A O 1
ATOM 1351 N N . PRO A 1 167 ? 0.078 8.393 10.686 1.00 97.50 167 PRO A N 1
ATOM 1352 C CA . PRO A 1 167 ? 1.112 9.120 11.440 1.00 97.50 167 PRO A CA 1
ATOM 1353 C C . PRO A 1 167 ? 2.548 8.728 11.043 1.00 97.50 167 PRO A C 1
ATOM 1355 O O . PRO A 1 167 ? 3.340 8.326 11.894 1.00 97.50 167 PRO A O 1
ATOM 1358 N N . PHE A 1 168 ? 2.907 8.840 9.765 1.00 98.19 168 PHE A N 1
ATOM 1359 C CA . PHE A 1 168 ? 4.269 8.564 9.318 1.00 98.19 168 PHE A CA 1
ATOM 1360 C C . PHE A 1 168 ? 5.305 9.495 9.967 1.00 98.19 168 PHE A C 1
ATOM 1362 O O . PHE A 1 168 ? 5.080 10.698 10.135 1.00 98.19 168 PHE A O 1
ATOM 1369 N N . ASP A 1 169 ? 6.474 8.949 10.285 1.00 98.19 169 ASP A N 1
ATOM 1370 C CA . ASP A 1 169 ? 7.612 9.680 10.837 1.00 98.19 169 ASP A CA 1
ATOM 1371 C C . ASP A 1 169 ? 8.848 9.628 9.915 1.00 98.19 169 ASP A C 1
ATOM 1373 O O . ASP A 1 169 ? 8.812 9.122 8.787 1.00 98.19 169 ASP A O 1
ATOM 1377 N N . GLY A 1 170 ? 9.951 10.231 10.370 1.00 98.06 170 GLY A N 1
ATOM 1378 C CA . GLY A 1 170 ? 11.233 10.176 9.672 1.00 98.06 170 GLY A CA 1
ATOM 1379 C C . GLY A 1 170 ? 11.170 10.735 8.248 1.00 98.06 170 GLY A C 1
ATOM 1380 O O . GLY A 1 170 ? 10.733 11.867 8.027 1.00 98.06 170 GLY A O 1
ATOM 1381 N N . ILE A 1 171 ? 11.623 9.945 7.269 1.00 97.94 171 ILE A N 1
ATOM 1382 C CA . ILE A 1 171 ? 11.699 10.367 5.861 1.00 97.94 171 ILE A CA 1
ATOM 1383 C C . ILE A 1 171 ? 10.315 10.677 5.258 1.00 97.94 171 ILE A C 1
ATOM 1385 O O . ILE A 1 171 ? 10.212 11.534 4.375 1.00 97.94 171 ILE A O 1
ATOM 1389 N N . LEU A 1 172 ? 9.260 10.046 5.785 1.00 98.31 172 LEU A N 1
ATOM 1390 C CA . LEU A 1 172 ? 7.867 10.181 5.349 1.00 98.31 172 LEU A CA 1
ATOM 1391 C C . LEU A 1 172 ? 7.078 11.240 6.141 1.00 98.31 172 LEU A C 1
ATOM 1393 O O . LEU A 1 172 ? 5.917 11.495 5.835 1.00 98.31 172 LEU A O 1
ATOM 1397 N N . ALA A 1 173 ? 7.685 11.902 7.134 1.00 97.69 173 ALA A N 1
ATOM 1398 C CA . ALA A 1 173 ? 6.979 12.842 8.013 1.00 97.69 173 ALA A CA 1
ATOM 1399 C C . ALA A 1 173 ? 6.309 14.018 7.273 1.00 97.69 173 ALA A C 1
ATOM 1401 O O . ALA A 1 173 ? 5.289 14.529 7.739 1.00 97.69 173 ALA A O 1
ATOM 1402 N N . GLU A 1 174 ? 6.891 14.440 6.147 1.00 96.44 174 GLU A N 1
ATOM 1403 C CA . GLU A 1 174 ? 6.410 15.524 5.274 1.00 96.44 174 GLU A CA 1
ATOM 1404 C C . GLU A 1 174 ? 5.251 15.092 4.364 1.00 96.44 174 GLU A C 1
ATOM 1406 O O . GLU A 1 174 ? 4.518 15.932 3.856 1.00 96.44 174 GLU A O 1
ATOM 1411 N N . ASN A 1 175 ? 5.069 13.786 4.159 1.00 95.81 175 ASN A N 1
ATOM 1412 C CA . ASN A 1 175 ? 4.019 13.246 3.296 1.00 95.81 175 ASN A CA 1
ATOM 1413 C C . ASN A 1 175 ? 2.657 13.244 3.965 1.00 95.81 175 ASN A C 1
ATOM 1415 O O . ASN A 1 175 ? 1.651 13.095 3.278 1.00 95.81 175 ASN A O 1
ATOM 1419 N N . ARG A 1 176 ? 2.634 13.397 5.289 1.00 95.12 176 ARG A N 1
ATOM 1420 C CA . ARG A 1 176 ? 1.404 13.433 6.061 1.00 95.12 176 ARG A CA 1
ATOM 1421 C C . ARG A 1 176 ? 0.530 14.601 5.639 1.00 95.12 176 ARG A C 1
ATOM 1423 O O . ARG A 1 176 ? 0.983 15.735 5.490 1.00 95.12 176 ARG A O 1
ATOM 1430 N N . ASN A 1 177 ? -0.754 14.314 5.547 1.00 93.56 177 ASN A N 1
ATOM 1431 C CA . ASN A 1 177 ? -1.796 15.315 5.537 1.00 93.56 177 ASN A CA 1
ATOM 1432 C C . ASN A 1 177 ? -1.715 16.144 6.836 1.00 93.56 177 ASN A C 1
ATOM 1434 O O . ASN A 1 177 ? -1.345 15.629 7.894 1.00 93.56 177 ASN A O 1
ATOM 1438 N N . SER A 1 178 ? -2.074 17.428 6.775 1.00 91.81 178 SER A N 1
ATOM 1439 C CA . SER A 1 178 ? -2.167 18.283 7.966 1.00 91.81 178 SER A CA 1
ATOM 1440 C C . SER A 1 178 ? -3.135 17.738 9.019 1.00 91.81 178 SER A C 1
ATOM 1442 O O . SER A 1 178 ? -2.921 17.971 10.205 1.00 91.81 178 SER A O 1
ATOM 1444 N N . ASP A 1 179 ? -4.153 16.995 8.580 1.00 92.31 179 ASP A N 1
ATOM 1445 C CA . ASP A 1 179 ? -5.154 16.333 9.419 1.00 92.31 179 ASP A CA 1
ATOM 1446 C C . ASP A 1 179 ? -4.882 14.823 9.582 1.00 92.31 179 ASP A C 1
ATOM 1448 O O . ASP A 1 179 ? -5.794 14.052 9.882 1.00 92.31 179 ASP A O 1
ATOM 1452 N N . ALA A 1 180 ? -3.641 14.370 9.358 1.00 95.56 180 ALA A N 1
ATOM 1453 C CA . ALA A 1 180 ? -3.255 12.987 9.624 1.00 95.56 180 ALA A CA 1
ATOM 1454 C C . ALA A 1 180 ? -3.488 12.623 11.097 1.00 95.56 180 ALA A C 1
ATOM 1456 O O . ALA A 1 180 ? -3.272 13.439 11.999 1.00 95.56 180 ALA A O 1
ATOM 1457 N N . TYR A 1 181 ? -3.887 11.375 11.340 1.00 97.31 181 TYR A N 1
ATOM 1458 C CA . TYR A 1 181 ? -4.091 10.881 12.695 1.00 97.31 181 TYR A CA 1
ATOM 1459 C C . TYR A 1 181 ? -2.793 10.929 13.496 1.00 97.31 181 TYR A C 1
ATOM 1461 O O . TYR A 1 181 ? -1.693 10.846 12.954 1.00 97.31 181 TYR A O 1
ATOM 1469 N N . THR A 1 182 ? -2.926 10.997 14.813 1.00 97.56 182 THR A N 1
ATOM 1470 C CA . THR A 1 182 ? -1.847 10.717 15.761 1.00 97.56 182 THR A CA 1
ATOM 1471 C C . THR A 1 182 ? -1.649 9.210 15.950 1.00 97.56 182 THR A C 1
ATOM 1473 O O . THR A 1 182 ? -2.523 8.392 15.647 1.00 97.56 182 THR A O 1
ATOM 1476 N N . VAL A 1 183 ? -0.494 8.814 16.492 1.00 98.50 183 VAL A N 1
ATOM 1477 C CA . VAL A 1 183 ? -0.211 7.406 16.827 1.00 98.50 183 VAL A CA 1
ATOM 1478 C C . VAL A 1 183 ? -1.243 6.861 17.820 1.00 98.50 183 VAL A C 1
ATOM 1480 O O . VAL A 1 183 ? -1.685 5.717 17.706 1.00 98.50 183 VAL A O 1
ATOM 1483 N N . GLU A 1 184 ? -1.650 7.681 18.785 1.00 98.50 184 GLU A N 1
ATOM 1484 C CA . GLU A 1 184 ? -2.647 7.355 19.801 1.00 98.50 184 GLU A CA 1
ATOM 1485 C C . GLU A 1 184 ? -4.027 7.138 19.178 1.00 98.50 184 GLU A C 1
ATOM 1487 O O . GLU A 1 184 ? -4.702 6.172 19.524 1.00 98.50 184 GLU A O 1
ATOM 1492 N N . GLU A 1 185 ? -4.417 7.975 18.218 1.00 98.25 185 GLU A N 1
ATOM 1493 C CA . GLU A 1 185 ? -5.674 7.846 17.476 1.00 98.25 185 GLU A CA 1
ATOM 1494 C C . GLU A 1 185 ? -5.741 6.562 16.644 1.00 98.25 185 GLU A C 1
ATOM 1496 O O . GLU A 1 185 ? -6.754 5.858 16.681 1.00 98.25 185 GLU A O 1
ATOM 1501 N N . VAL A 1 186 ? -4.655 6.206 15.950 1.00 98.19 186 VAL A N 1
ATOM 1502 C CA . VAL A 1 186 ? -4.582 4.931 15.219 1.00 98.19 186 VAL A CA 1
ATOM 1503 C C . VAL A 1 186 ? -4.669 3.753 16.189 1.00 98.19 186 VAL A C 1
ATOM 1505 O O . VAL A 1 186 ? -5.461 2.837 15.971 1.00 98.19 186 VAL A O 1
ATOM 1508 N N . ARG A 1 187 ? -3.924 3.773 17.302 1.00 98.62 187 ARG A N 1
ATOM 1509 C CA . ARG A 1 187 ? -3.999 2.714 18.328 1.00 98.62 187 ARG A CA 1
ATOM 1510 C C . ARG A 1 187 ? -5.401 2.572 18.910 1.00 98.62 187 ARG A C 1
ATOM 1512 O O . ARG A 1 187 ? -5.861 1.454 19.122 1.00 98.62 187 ARG A O 1
ATOM 1519 N N . ASP A 1 188 ? -6.079 3.683 19.155 1.00 98.50 188 ASP A N 1
ATOM 1520 C CA . ASP A 1 188 ? -7.438 3.721 19.689 1.00 98.50 188 ASP A CA 1
ATOM 1521 C C . ASP A 1 188 ? -8.470 3.143 18.696 1.00 98.50 188 ASP A C 1
ATOM 1523 O O . ASP A 1 188 ? -9.365 2.377 19.079 1.00 98.50 188 ASP A O 1
ATOM 1527 N N . LEU A 1 189 ? -8.305 3.419 17.397 1.00 98.31 189 LEU A N 1
ATOM 1528 C CA . LEU A 1 189 ? -9.091 2.792 16.331 1.00 98.31 189 LEU A CA 1
ATOM 1529 C C . LEU A 1 189 ? -8.870 1.274 16.277 1.00 98.31 189 LEU A C 1
ATOM 1531 O O . LEU A 1 189 ? -9.839 0.512 16.317 1.00 98.31 189 LEU A O 1
ATOM 1535 N N . LEU A 1 190 ? -7.609 0.829 16.242 1.00 98.62 190 LEU A N 1
ATOM 1536 C CA . LEU A 1 190 ? -7.245 -0.592 16.181 1.00 98.62 190 LEU A CA 1
ATOM 1537 C C . LEU A 1 190 ? -7.714 -1.359 17.423 1.00 98.62 190 LEU A C 1
ATOM 1539 O O . LEU A 1 190 ? -8.255 -2.461 17.319 1.00 98.62 190 LEU A O 1
ATOM 1543 N N . GLN A 1 191 ? -7.595 -0.750 18.604 1.00 98.62 191 GLN A N 1
ATOM 1544 C CA . GLN A 1 191 ? -8.110 -1.310 19.850 1.00 98.62 191 GLN A CA 1
ATOM 1545 C C . GLN A 1 191 ? -9.636 -1.462 19.823 1.00 98.62 191 GLN A C 1
ATOM 1547 O O . GLN A 1 191 ? -10.168 -2.430 20.377 1.00 98.62 191 GLN A O 1
ATOM 1552 N N . THR A 1 192 ? -10.340 -0.529 19.177 1.00 98.56 192 THR A N 1
ATOM 1553 C CA . THR A 1 192 ? -11.796 -0.598 19.011 1.00 98.56 192 THR A CA 1
ATOM 1554 C C . THR A 1 192 ? -12.203 -1.692 18.025 1.00 98.56 192 THR A C 1
ATOM 1556 O O . THR A 1 192 ? -13.116 -2.456 18.320 1.00 98.56 192 THR A O 1
ATOM 1559 N N . ALA A 1 193 ? -11.517 -1.828 16.888 1.00 98.44 193 ALA A N 1
ATOM 1560 C CA . ALA A 1 193 ? -11.772 -2.925 15.951 1.00 98.44 193 ALA A CA 1
ATOM 1561 C C . ALA A 1 193 ? -11.567 -4.294 16.625 1.00 98.44 193 ALA A C 1
ATOM 1563 O O . ALA A 1 193 ? -12.440 -5.163 16.566 1.00 98.44 193 ALA A O 1
ATOM 1564 N N . LYS A 1 194 ? -10.470 -4.441 17.381 1.00 98.06 194 LYS A N 1
ATOM 1565 C CA . LYS A 1 194 ? -10.169 -5.655 18.146 1.00 98.06 194 LYS A CA 1
ATOM 1566 C C . LYS A 1 194 ? -11.236 -5.976 19.195 1.00 98.06 194 LYS A C 1
ATOM 1568 O O . LYS A 1 194 ? -11.644 -7.127 19.302 1.00 98.06 194 LYS A O 1
ATOM 1573 N N . SER A 1 195 ? -11.721 -4.988 19.953 1.00 98.38 195 SER A N 1
ATOM 1574 C CA . SER A 1 195 ? -12.769 -5.222 20.965 1.00 98.38 195 SER A CA 1
ATOM 1575 C C . SER A 1 195 ? -14.127 -5.589 20.357 1.00 98.38 195 SER A C 1
ATOM 1577 O O . SER A 1 195 ? -14.929 -6.259 21.005 1.00 98.38 195 SER A O 1
ATOM 1579 N N . LEU A 1 196 ? -14.364 -5.206 19.100 1.00 98.44 196 LEU A N 1
ATOM 1580 C CA . LEU A 1 196 ? -15.533 -5.602 18.315 1.00 98.44 196 LEU A CA 1
ATOM 1581 C C . LEU A 1 196 ? -15.365 -6.962 17.616 1.00 98.44 196 LEU A C 1
ATOM 1583 O O . LEU A 1 196 ? -16.297 -7.410 16.945 1.00 98.44 196 LEU A O 1
ATOM 1587 N N . ASN A 1 197 ? -14.222 -7.640 17.780 1.00 97.75 197 ASN A N 1
ATOM 1588 C CA . ASN A 1 197 ? -13.863 -8.847 17.031 1.00 97.75 197 ASN A CA 1
ATOM 1589 C C . ASN A 1 197 ? -14.006 -8.623 15.515 1.00 97.75 197 ASN A C 1
ATOM 1591 O O . ASN A 1 197 ? -14.736 -9.355 14.836 1.00 97.75 197 ASN A O 1
ATOM 1595 N N . LEU A 1 198 ? -13.392 -7.543 15.030 1.00 98.31 198 LEU A N 1
ATOM 1596 C CA . LEU A 1 198 ? -13.181 -7.262 13.615 1.00 98.31 198 LEU A CA 1
ATOM 1597 C C . LEU A 1 198 ? -11.693 -7.444 13.312 1.00 98.31 198 LEU A C 1
ATOM 1599 O O . LEU A 1 198 ? -10.860 -6.742 13.889 1.00 98.31 198 LEU A O 1
ATOM 1603 N N . ASP A 1 199 ? -11.371 -8.357 12.400 1.00 97.88 199 ASP A N 1
ATOM 1604 C CA . ASP A 1 199 ? -10.012 -8.488 11.875 1.00 97.88 199 ASP A CA 1
ATOM 1605 C C . ASP A 1 199 ? -9.640 -7.221 11.100 1.00 97.88 199 ASP A C 1
ATOM 1607 O O . ASP A 1 199 ? -10.425 -6.734 10.287 1.00 97.88 199 ASP A O 1
ATOM 1611 N N . VAL A 1 200 ? -8.446 -6.678 11.335 1.00 98.62 200 VAL A N 1
ATOM 1612 C CA . VAL A 1 200 ? -7.956 -5.503 10.606 1.00 98.62 200 VAL A CA 1
ATOM 1613 C C . VAL A 1 200 ? -6.930 -5.948 9.576 1.00 98.62 200 VAL A C 1
ATOM 1615 O O . VAL A 1 200 ? -5.924 -6.567 9.916 1.00 98.62 200 VAL A O 1
ATOM 1618 N N . ILE A 1 201 ? -7.188 -5.612 8.316 1.00 98.81 201 ILE A N 1
ATOM 1619 C CA . ILE A 1 201 ? -6.277 -5.820 7.196 1.00 98.81 201 ILE A CA 1
ATOM 1620 C C . ILE A 1 201 ? -5.695 -4.450 6.829 1.00 98.81 201 ILE A C 1
ATOM 1622 O O . ILE A 1 201 ? -6.412 -3.627 6.260 1.00 98.81 201 ILE A O 1
ATOM 1626 N N . PRO A 1 202 ? -4.436 -4.144 7.175 1.00 98.69 202 PRO A N 1
ATOM 1627 C CA . PRO A 1 202 ? -3.774 -2.955 6.652 1.00 98.69 202 PRO A CA 1
ATOM 1628 C C . PRO A 1 202 ? -3.505 -3.108 5.151 1.00 98.69 202 PRO A C 1
ATOM 1630 O O . PRO A 1 202 ? -3.038 -4.159 4.705 1.00 98.69 202 PRO A O 1
ATOM 1633 N N . LEU A 1 203 ? -3.763 -2.043 4.396 1.00 98.69 203 LEU A N 1
ATOM 1634 C CA . LEU A 1 203 ? -3.374 -1.878 3.003 1.00 98.69 203 LEU A CA 1
ATOM 1635 C C . LEU A 1 203 ? -2.417 -0.692 2.889 1.00 98.69 203 LEU A C 1
ATOM 1637 O O . LEU A 1 203 ? -2.699 0.384 3.409 1.00 98.69 203 LEU A O 1
ATOM 1641 N N . VAL A 1 204 ? -1.285 -0.902 2.222 1.00 98.44 204 VAL A N 1
ATOM 1642 C CA . VAL A 1 204 ? -0.381 0.175 1.792 1.00 98.44 204 VAL A CA 1
ATOM 1643 C C . VAL A 1 204 ? -0.176 0.023 0.288 1.00 98.44 204 VAL A C 1
ATOM 1645 O O . VAL A 1 204 ? 0.253 -1.058 -0.118 1.00 98.44 204 VAL A O 1
ATOM 1648 N N . PRO A 1 205 ? -0.466 1.036 -0.548 1.00 97.62 205 PRO A N 1
ATOM 1649 C CA . PRO A 1 205 ? -0.139 0.981 -1.970 1.00 97.62 205 PRO A CA 1
ATOM 1650 C C . PRO A 1 205 ? 1.377 0.886 -2.170 1.00 97.62 205 PRO A C 1
ATOM 1652 O O . PRO A 1 205 ? 2.142 1.581 -1.500 1.00 97.62 205 PRO A O 1
ATOM 1655 N N . THR A 1 206 ? 1.838 0.001 -3.061 1.00 98.12 206 THR A N 1
ATOM 1656 C CA . THR A 1 206 ? 3.284 -0.268 -3.233 1.00 98.12 206 THR A CA 1
ATOM 1657 C C . THR A 1 206 ? 3.792 -0.197 -4.668 1.00 98.12 206 THR A C 1
ATOM 1659 O O . THR A 1 206 ? 4.987 -0.390 -4.898 1.00 98.12 206 THR A O 1
ATOM 1662 N N . PHE A 1 207 ? 2.919 0.077 -5.637 1.00 96.94 207 PHE A N 1
ATOM 1663 C CA . PHE A 1 207 ? 3.267 0.096 -7.057 1.00 96.94 207 PHE A CA 1
ATOM 1664 C C . PHE A 1 207 ? 2.664 1.325 -7.748 1.00 96.94 207 PHE A C 1
ATOM 1666 O O . PHE A 1 207 ? 3.409 2.246 -8.088 1.00 96.94 207 PHE A O 1
ATOM 1673 N N . GLY A 1 208 ? 1.340 1.338 -7.916 1.00 95.50 208 GLY A N 1
ATOM 1674 C CA . GLY A 1 208 ? 0.536 2.511 -8.267 1.00 95.50 208 GLY A CA 1
ATOM 1675 C C . GLY A 1 208 ? -0.050 3.184 -7.025 1.00 95.50 208 GLY A C 1
ATOM 1676 O O . GLY A 1 208 ? 0.257 2.776 -5.901 1.00 95.50 208 GLY A O 1
ATOM 1677 N N . HIS A 1 209 ? -0.887 4.202 -7.237 1.00 96.38 209 HIS A N 1
ATOM 1678 C CA . HIS A 1 209 ? -1.542 4.990 -6.181 1.00 96.38 209 HIS A CA 1
ATOM 1679 C C . HIS A 1 209 ? -0.565 5.590 -5.152 1.00 96.38 209 HIS A C 1
ATOM 1681 O O . HIS A 1 209 ? -0.830 5.675 -3.953 1.00 96.38 209 HIS A O 1
ATOM 1687 N N . LEU A 1 210 ? 0.625 5.980 -5.619 1.00 97.00 210 LEU A N 1
ATOM 1688 C CA . LEU A 1 210 ? 1.684 6.544 -4.783 1.00 97.00 210 LEU A CA 1
ATOM 1689 C C . LEU A 1 210 ? 1.740 8.073 -4.829 1.00 97.00 210 LEU A C 1
ATOM 1691 O O . LEU A 1 210 ? 2.742 8.650 -4.402 1.00 97.00 210 LEU A O 1
ATOM 1695 N N . GLU A 1 211 ? 0.682 8.752 -5.280 1.00 95.94 211 GLU A N 1
ATOM 1696 C CA . GLU A 1 211 ? 0.607 10.216 -5.341 1.00 95.94 211 GLU A CA 1
ATOM 1697 C C . GLU A 1 211 ? 0.925 10.847 -3.992 1.00 95.94 211 GLU A C 1
ATOM 1699 O O . GLU A 1 211 ? 1.619 11.860 -3.934 1.00 95.94 211 GLU A O 1
ATOM 1704 N N . TRP A 1 212 ? 0.494 10.232 -2.893 1.00 95.38 212 TRP A N 1
ATOM 1705 C CA . TRP A 1 212 ? 0.769 10.715 -1.545 1.00 95.38 212 TRP A CA 1
ATOM 1706 C C . TRP A 1 212 ? 2.270 10.703 -1.181 1.00 95.38 212 TRP A C 1
ATOM 1708 O O . TRP A 1 212 ? 2.734 11.606 -0.474 1.00 95.38 212 TRP A O 1
ATOM 1718 N N . ILE A 1 213 ? 3.057 9.755 -1.713 1.00 97.25 213 ILE A N 1
ATOM 1719 C CA . ILE A 1 213 ? 4.524 9.749 -1.589 1.00 97.25 213 ILE A CA 1
ATOM 1720 C C . ILE A 1 213 ? 5.135 10.698 -2.617 1.00 97.25 213 ILE A C 1
ATOM 1722 O O . ILE A 1 213 ? 5.859 11.641 -2.290 1.00 97.25 213 ILE A O 1
ATOM 1726 N N . LEU A 1 214 ? 4.848 10.429 -3.884 1.00 97.75 214 LEU A N 1
ATOM 1727 C CA . LEU A 1 214 ? 5.595 10.944 -5.016 1.00 97.75 214 LEU A CA 1
ATOM 1728 C C . LEU A 1 214 ? 5.233 12.384 -5.364 1.00 97.75 214 LEU A C 1
ATOM 1730 O O . LEU A 1 214 ? 5.984 12.989 -6.126 1.00 97.75 214 LEU A O 1
ATOM 1734 N N . LYS A 1 215 ? 4.158 12.973 -4.812 1.00 96.00 215 LYS A N 1
ATOM 1735 C CA . LYS A 1 215 ? 3.857 14.414 -4.949 1.00 96.00 215 LYS A CA 1
ATOM 1736 C C . LYS A 1 215 ? 4.917 15.311 -4.307 1.00 96.00 215 LYS A C 1
ATOM 1738 O O . LYS A 1 215 ? 5.078 16.448 -4.740 1.00 96.00 215 LYS A O 1
ATOM 1743 N N . VAL A 1 216 ? 5.645 14.814 -3.304 1.00 96.94 216 VAL A N 1
ATOM 1744 C CA . VAL A 1 216 ? 6.670 15.584 -2.585 1.00 96.94 216 VAL A CA 1
ATOM 1745 C C . VAL A 1 216 ? 7.954 15.659 -3.413 1.00 96.94 216 VAL A C 1
ATOM 1747 O O . VAL A 1 216 ? 8.462 14.639 -3.879 1.00 96.94 216 VAL A O 1
ATOM 1750 N N . GLU A 1 217 ? 8.512 16.864 -3.568 1.00 97.19 217 GLU A N 1
ATOM 1751 C CA . GLU A 1 217 ? 9.611 17.130 -4.512 1.00 97.19 217 GLU A CA 1
ATOM 1752 C C . GLU A 1 217 ? 10.846 16.250 -4.271 1.00 97.19 217 GLU A C 1
ATOM 1754 O O . GLU A 1 217 ? 11.435 15.735 -5.217 1.00 97.19 217 GLU A O 1
ATOM 1759 N N . LYS A 1 218 ? 11.200 15.974 -3.009 1.00 97.38 218 LYS A N 1
ATOM 1760 C CA . LYS A 1 218 ? 12.355 15.117 -2.676 1.00 97.38 218 LYS A CA 1
ATOM 1761 C C . LYS A 1 218 ? 12.242 13.679 -3.212 1.00 97.38 218 LYS A C 1
ATOM 1763 O O . LYS A 1 218 ? 13.257 13.003 -3.376 1.00 97.38 218 LYS A O 1
ATOM 1768 N N . PHE A 1 219 ? 11.022 13.216 -3.492 1.00 98.31 219 PHE A N 1
ATOM 1769 C CA . PHE A 1 219 ? 10.730 11.882 -4.019 1.00 98.31 219 PHE A CA 1
ATOM 1770 C C . PHE A 1 219 ? 10.383 11.874 -5.506 1.00 98.31 219 PHE A C 1
ATOM 1772 O O . PHE A 1 219 ? 10.225 10.804 -6.090 1.00 98.31 219 PHE A O 1
ATOM 1779 N N . ARG A 1 220 ? 10.316 13.045 -6.150 1.00 97.69 220 ARG A N 1
ATOM 1780 C CA . ARG A 1 220 ? 10.016 13.178 -7.580 1.00 97.69 220 ARG A CA 1
ATOM 1781 C C . ARG A 1 220 ? 10.950 12.354 -8.466 1.00 97.69 220 ARG A C 1
ATOM 1783 O O . ARG A 1 220 ? 10.501 11.752 -9.435 1.00 97.69 220 ARG A O 1
ATOM 1790 N N . GLN A 1 221 ? 12.221 12.265 -8.084 1.00 97.81 221 GLN A N 1
ATOM 1791 C CA . GLN A 1 221 ? 13.240 11.461 -8.768 1.00 97.81 221 GLN A CA 1
ATOM 1792 C C . GLN A 1 221 ? 12.916 9.958 -8.855 1.00 97.81 221 GLN A C 1
ATOM 1794 O O . GLN A 1 221 ? 13.495 9.268 -9.687 1.00 97.81 221 GLN A O 1
ATOM 1799 N N . TYR A 1 222 ? 11.996 9.454 -8.027 1.00 98.19 222 TYR A N 1
ATOM 1800 C CA . TYR A 1 222 ? 11.609 8.044 -7.999 1.00 98.19 222 TYR A CA 1
ATOM 1801 C C . TYR A 1 222 ? 10.370 7.726 -8.843 1.00 98.19 222 TYR A C 1
ATOM 1803 O O . TYR A 1 222 ? 9.936 6.579 -8.868 1.00 98.19 222 TYR A O 1
ATOM 1811 N N . ARG A 1 223 ? 9.774 8.708 -9.526 1.00 97.94 223 ARG A N 1
ATOM 1812 C CA . ARG A 1 223 ? 8.608 8.482 -10.393 1.00 97.94 223 ARG A CA 1
ATOM 1813 C C . ARG A 1 223 ? 8.995 7.685 -11.644 1.00 97.94 223 ARG A C 1
ATOM 1815 O O . ARG A 1 223 ? 10.093 7.845 -12.175 1.00 97.94 223 ARG A O 1
ATOM 1822 N N . GLN A 1 224 ? 8.064 6.888 -12.166 1.00 97.25 224 GLN A N 1
ATOM 1823 C CA . GLN A 1 224 ? 8.176 6.321 -13.518 1.00 97.25 224 GLN A CA 1
ATOM 1824 C C . GLN A 1 224 ? 8.238 7.412 -14.581 1.00 97.25 224 GLN A C 1
ATOM 1826 O O . GLN A 1 224 ? 9.099 7.408 -15.461 1.00 97.25 224 GLN A O 1
ATOM 1831 N N . ASN A 1 225 ? 7.319 8.365 -14.455 1.00 95.00 225 ASN A N 1
ATOM 1832 C CA . ASN A 1 225 ? 7.184 9.501 -15.335 1.00 95.00 225 ASN A CA 1
ATOM 1833 C C . ASN A 1 225 ? 7.219 10.773 -14.493 1.00 95.00 225 ASN A C 1
ATOM 1835 O O . ASN A 1 225 ? 6.444 10.939 -13.555 1.00 95.00 225 ASN A O 1
ATOM 1839 N N . ASP A 1 226 ? 8.119 11.686 -14.837 1.00 94.81 226 ASP A N 1
ATOM 1840 C CA . ASP A 1 226 ? 8.333 12.914 -14.078 1.00 94.81 226 ASP A CA 1
ATOM 1841 C C . ASP A 1 226 ? 7.054 13.767 -13.935 1.00 94.81 226 ASP A C 1
ATOM 1843 O O . ASP A 1 226 ? 6.839 14.410 -12.904 1.00 94.81 226 ASP A O 1
ATOM 1847 N N . MET A 1 227 ? 6.168 13.711 -14.936 1.00 94.50 227 MET A N 1
ATOM 1848 C CA . MET A 1 227 ? 4.894 14.437 -14.962 1.00 94.50 227 MET A CA 1
ATOM 1849 C C . MET A 1 227 ? 3.829 13.839 -14.037 1.00 94.50 227 MET A C 1
ATOM 1851 O O . MET A 1 227 ? 2.946 14.570 -13.589 1.00 94.50 227 MET A O 1
ATOM 1855 N N . PHE A 1 228 ? 3.891 12.535 -13.748 1.00 94.94 228 PHE A N 1
ATOM 1856 C CA . PHE A 1 228 ? 2.813 11.804 -13.081 1.00 94.94 228 PHE A CA 1
ATOM 1857 C C . PHE A 1 228 ? 3.312 11.146 -11.784 1.00 94.94 228 PHE A C 1
ATOM 1859 O O . PHE A 1 228 ? 4.075 10.180 -11.833 1.00 94.94 228 PHE A O 1
ATOM 1866 N N . PRO A 1 229 ? 2.882 11.618 -10.599 1.00 95.94 229 PRO A N 1
ATOM 1867 C CA . PRO A 1 229 ? 3.330 11.084 -9.313 1.00 95.94 229 PRO A CA 1
ATOM 1868 C C . PRO A 1 229 ? 2.624 9.776 -8.910 1.00 95.94 229 PRO A C 1
ATOM 1870 O O . PRO A 1 229 ? 2.472 9.523 -7.729 1.00 95.94 229 PRO A O 1
ATOM 1873 N N . GLN A 1 230 ? 2.160 8.947 -9.843 1.00 96.00 230 GLN A N 1
ATOM 1874 C CA . GLN A 1 230 ? 1.306 7.801 -9.505 1.00 96.00 230 GLN A CA 1
ATOM 1875 C C . GLN A 1 230 ? 2.082 6.492 -9.312 1.00 96.00 230 GLN A C 1
ATOM 1877 O O . GLN A 1 230 ? 1.730 5.695 -8.446 1.00 96.00 230 GLN A O 1
ATOM 1882 N N . VAL A 1 231 ? 3.141 6.271 -10.099 1.00 97.50 231 VAL A N 1
ATOM 1883 C CA . VAL A 1 231 ? 3.850 4.983 -10.165 1.00 97.50 231 VAL A CA 1
ATOM 1884 C C . VAL A 1 231 ? 5.329 5.151 -9.816 1.00 97.50 231 VAL A C 1
ATOM 1886 O O . VAL A 1 231 ? 6.005 6.047 -10.332 1.00 97.50 231 VAL A O 1
ATOM 1889 N N . ILE A 1 232 ? 5.840 4.269 -8.955 1.00 97.94 232 ILE A N 1
ATOM 1890 C CA . ILE A 1 232 ? 7.258 4.212 -8.562 1.00 97.94 232 ILE A CA 1
ATOM 1891 C C . ILE A 1 232 ? 8.124 3.545 -9.643 1.00 97.94 232 ILE A C 1
ATOM 1893 O O . ILE A 1 232 ? 7.722 2.572 -10.283 1.00 97.94 232 ILE A O 1
ATOM 1897 N N . CYS A 1 233 ? 9.337 4.055 -9.842 1.00 98.19 233 CYS A N 1
ATOM 1898 C CA . CYS A 1 233 ? 10.386 3.435 -10.649 1.00 98.19 233 CYS A CA 1
ATOM 1899 C C . CYS A 1 233 ? 10.841 2.124 -9.982 1.00 98.19 233 CYS A C 1
A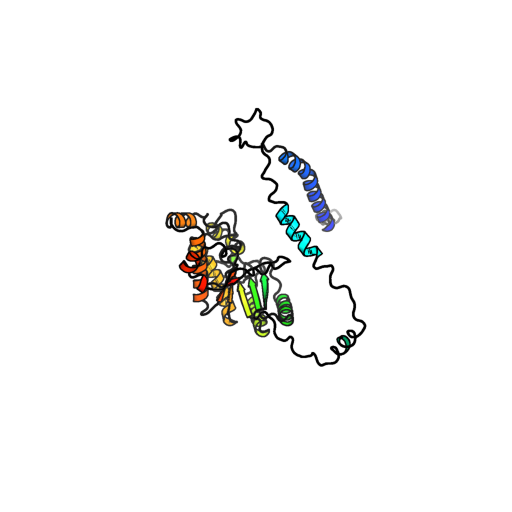TOM 1901 O O . CYS A 1 233 ? 11.444 2.147 -8.909 1.00 98.19 233 CYS A O 1
ATOM 1903 N N . LEU A 1 234 ? 10.525 0.975 -10.585 1.00 98.00 234 LEU A N 1
ATOM 1904 C CA . LEU A 1 234 ? 10.602 -0.335 -9.921 1.00 98.00 234 LEU A CA 1
ATOM 1905 C C . LEU A 1 234 ? 12.040 -0.824 -9.719 1.00 98.00 234 LEU A C 1
ATOM 1907 O O . LEU A 1 234 ? 12.355 -1.483 -8.726 1.00 98.00 234 LEU A O 1
ATOM 1911 N N . ALA A 1 235 ? 12.926 -0.486 -10.653 1.00 97.75 235 ALA A N 1
ATOM 1912 C CA . ALA A 1 235 ? 14.350 -0.777 -10.576 1.00 97.75 235 ALA A CA 1
ATOM 1913 C C . ALA A 1 235 ? 15.118 0.238 -9.708 1.00 97.75 235 ALA A C 1
ATOM 1915 O O . ALA A 1 235 ? 16.321 0.076 -9.494 1.00 97.75 235 ALA A O 1
ATOM 1916 N N . ASP A 1 236 ? 14.458 1.279 -9.185 1.00 98.19 236 ASP A N 1
ATOM 1917 C CA . ASP A 1 236 ? 15.067 2.200 -8.231 1.00 98.19 236 ASP A CA 1
ATOM 1918 C C . ASP A 1 236 ? 15.021 1.635 -6.807 1.00 98.19 236 ASP A C 1
ATOM 1920 O O . ASP A 1 236 ? 14.011 1.725 -6.110 1.00 98.19 236 ASP A O 1
ATOM 1924 N N . SER A 1 237 ? 16.135 1.064 -6.342 1.00 98.12 237 SER A N 1
ATOM 1925 C CA . SER A 1 237 ? 16.230 0.526 -4.982 1.00 98.12 237 SER A CA 1
ATOM 1926 C C . SER A 1 237 ? 15.950 1.563 -3.898 1.00 98.12 237 SER A C 1
ATOM 1928 O O . SER A 1 237 ? 15.344 1.207 -2.886 1.00 98.12 237 SER A O 1
ATOM 1930 N N . ASP A 1 238 ? 16.361 2.814 -4.107 1.00 98.31 238 ASP A N 1
ATOM 1931 C CA . ASP A 1 238 ? 16.217 3.882 -3.120 1.00 98.31 238 ASP A CA 1
ATOM 1932 C C . ASP A 1 238 ? 14.762 4.348 -3.078 1.00 98.31 238 ASP A C 1
ATOM 1934 O O . ASP A 1 238 ? 14.178 4.449 -2.000 1.00 98.31 238 ASP A O 1
ATOM 1938 N N . GLY A 1 239 ? 14.130 4.504 -4.244 1.00 97.62 239 GLY A N 1
ATOM 1939 C CA . GLY A 1 239 ? 12.697 4.785 -4.347 1.00 97.62 239 GLY A CA 1
ATOM 1940 C C . GLY A 1 239 ? 11.836 3.692 -3.718 1.00 97.62 239 GLY A C 1
ATOM 1941 O O . GLY A 1 239 ? 10.981 3.971 -2.876 1.00 97.62 239 GLY A O 1
ATOM 1942 N N . VAL A 1 240 ? 12.115 2.428 -4.044 1.00 98.62 240 VAL A N 1
ATOM 1943 C CA . VAL A 1 240 ? 11.420 1.283 -3.442 1.00 98.62 240 VAL A CA 1
ATOM 1944 C C . VAL A 1 240 ? 11.657 1.224 -1.930 1.00 98.62 240 VAL A C 1
ATOM 1946 O O . VAL A 1 240 ? 10.742 0.862 -1.196 1.00 98.62 240 VAL A O 1
ATOM 1949 N N . SER A 1 241 ? 12.830 1.623 -1.423 1.00 98.69 241 SER A N 1
ATOM 1950 C CA . SER A 1 241 ? 13.089 1.645 0.026 1.00 98.69 241 SER A CA 1
ATOM 1951 C C . SER A 1 241 ? 12.151 2.585 0.797 1.00 98.69 241 SER A C 1
ATOM 1953 O O . SER A 1 241 ? 11.786 2.272 1.928 1.00 98.69 241 SER A O 1
ATOM 1955 N N . VAL A 1 242 ? 11.684 3.675 0.174 1.00 98.62 242 VAL A N 1
ATOM 1956 C CA . VAL A 1 242 ? 10.689 4.588 0.766 1.00 98.62 242 VAL A CA 1
ATOM 1957 C C . VAL A 1 242 ? 9.339 3.886 0.947 1.00 98.62 242 VAL A C 1
ATOM 1959 O O . VAL A 1 242 ? 8.698 4.032 1.986 1.00 98.62 242 VAL A O 1
ATOM 1962 N N . VAL A 1 243 ? 8.932 3.066 -0.026 1.00 98.62 243 VAL A N 1
ATOM 1963 C CA . VAL A 1 243 ? 7.718 2.237 0.061 1.00 98.62 243 VAL A CA 1
ATOM 1964 C C . VAL A 1 243 ? 7.869 1.161 1.142 1.00 98.62 243 VAL A C 1
ATOM 1966 O O . VAL A 1 243 ? 6.959 0.954 1.943 1.00 98.62 243 VAL A O 1
ATOM 1969 N N . LEU A 1 244 ? 9.032 0.500 1.216 1.00 98.88 244 LEU A N 1
ATOM 1970 C CA . LEU A 1 244 ? 9.315 -0.476 2.276 1.00 98.88 244 LEU A CA 1
ATOM 1971 C C . LEU A 1 244 ? 9.252 0.167 3.670 1.00 98.88 244 LEU A C 1
ATOM 1973 O O . LEU A 1 244 ? 8.735 -0.445 4.602 1.00 98.88 244 LEU A O 1
ATOM 1977 N N . GLU A 1 245 ? 9.720 1.407 3.812 1.00 98.81 245 GLU A N 1
ATOM 1978 C CA . GLU A 1 245 ? 9.621 2.153 5.067 1.00 98.81 245 GLU A CA 1
ATOM 1979 C C . GLU A 1 245 ? 8.163 2.455 5.448 1.00 98.81 245 GLU A C 1
ATOM 1981 O O . GLU A 1 245 ? 7.794 2.277 6.610 1.00 98.81 245 GLU A O 1
ATOM 1986 N N . ALA A 1 246 ? 7.306 2.811 4.484 1.00 98.75 246 ALA A N 1
ATOM 1987 C CA . ALA A 1 246 ? 5.873 2.992 4.734 1.00 98.75 246 ALA A CA 1
ATOM 1988 C C . ALA A 1 246 ? 5.225 1.698 5.261 1.00 98.75 246 ALA A C 1
ATOM 1990 O O . ALA A 1 246 ? 4.543 1.710 6.289 1.00 98.75 246 ALA A O 1
ATOM 1991 N N . ILE A 1 247 ? 5.515 0.560 4.617 1.00 98.88 247 ILE A N 1
ATOM 1992 C CA . ILE A 1 247 ? 5.076 -0.766 5.079 1.00 98.88 247 ILE A CA 1
ATOM 1993 C C . ILE A 1 247 ? 5.571 -1.017 6.505 1.00 98.88 247 ILE A C 1
ATOM 1995 O O . ILE A 1 247 ? 4.781 -1.388 7.371 1.00 98.88 247 ILE A O 1
ATOM 1999 N N . ARG A 1 248 ? 6.863 -0.798 6.774 1.00 98.88 248 ARG A N 1
ATOM 2000 C CA . ARG A 1 248 ? 7.470 -1.048 8.087 1.00 98.88 248 ARG A CA 1
ATOM 2001 C C . ARG A 1 248 ? 6.751 -0.285 9.200 1.00 98.88 248 ARG A C 1
ATOM 2003 O O . ARG A 1 248 ? 6.453 -0.878 10.237 1.00 98.88 248 ARG A O 1
ATOM 2010 N N . GLN A 1 249 ? 6.458 0.999 8.988 1.00 98.88 249 GLN A N 1
ATOM 2011 C CA . GLN A 1 249 ? 5.766 1.834 9.974 1.00 98.88 249 GLN A CA 1
ATOM 2012 C C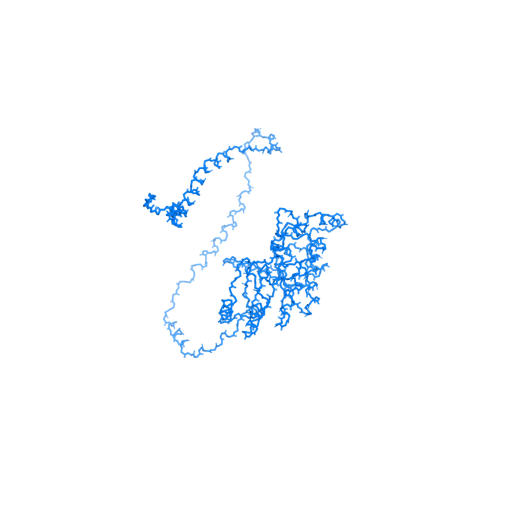 . GLN A 1 249 ? 4.317 1.378 10.198 1.00 98.88 249 GLN A C 1
ATOM 2014 O O . GLN A 1 249 ? 3.896 1.233 11.348 1.00 98.88 249 GLN A O 1
ATOM 2019 N N . VAL A 1 250 ? 3.571 1.063 9.131 1.00 98.81 250 VAL A N 1
ATOM 2020 C CA . VAL A 1 250 ? 2.199 0.536 9.250 1.00 98.81 250 VAL A CA 1
ATOM 2021 C C . VAL A 1 250 ? 2.188 -0.796 9.997 1.00 98.81 250 VAL A C 1
ATOM 2023 O O . VAL A 1 250 ? 1.443 -0.952 10.967 1.00 98.81 250 VAL A O 1
ATOM 2026 N N . VAL A 1 251 ? 3.067 -1.732 9.629 1.00 98.81 251 VAL A N 1
ATOM 2027 C CA . VAL A 1 251 ? 3.202 -3.015 10.332 1.00 98.81 251 VAL A CA 1
ATOM 2028 C C . VAL A 1 251 ? 3.527 -2.797 11.809 1.00 98.81 251 VAL A C 1
ATOM 2030 O O . VAL A 1 251 ? 2.890 -3.409 12.661 1.00 98.81 251 VAL A O 1
ATOM 2033 N N . GLN A 1 252 ? 4.460 -1.900 12.140 1.00 98.62 252 GLN A N 1
ATOM 2034 C CA . GLN A 1 252 ? 4.865 -1.643 13.523 1.00 98.62 252 GLN A CA 1
ATOM 2035 C C . GLN A 1 252 ? 3.699 -1.179 14.414 1.00 98.62 252 GLN A C 1
ATOM 2037 O O . GLN A 1 252 ? 3.626 -1.587 15.576 1.00 98.62 252 GLN A O 1
ATOM 2042 N N . LEU A 1 253 ? 2.784 -0.352 13.896 1.00 98.50 253 LEU A N 1
ATOM 2043 C CA . LEU A 1 253 ? 1.612 0.102 14.654 1.00 98.50 253 LEU A CA 1
ATOM 2044 C C . LEU A 1 253 ? 0.509 -0.962 14.741 1.00 98.50 253 LEU A C 1
ATOM 2046 O O . LEU A 1 253 ? -0.187 -1.022 15.755 1.00 98.50 253 LEU A O 1
ATOM 2050 N N . HIS A 1 254 ? 0.353 -1.799 13.712 1.00 98.69 254 HIS A N 1
ATOM 2051 C CA . HIS A 1 254 ? -0.694 -2.827 13.653 1.00 98.69 254 HIS A CA 1
ATOM 2052 C C . HIS A 1 254 ? -0.323 -4.122 14.389 1.00 98.69 254 HIS A C 1
ATOM 2054 O O . HIS A 1 254 ? -1.197 -4.778 14.955 1.00 98.69 254 HIS A O 1
ATOM 2060 N N . LEU A 1 255 ? 0.964 -4.479 14.452 1.00 98.00 255 LEU A N 1
ATOM 2061 C CA . LEU A 1 255 ? 1.439 -5.760 14.990 1.00 98.00 255 LEU A CA 1
ATOM 2062 C C . LEU A 1 255 ? 0.944 -6.075 16.419 1.00 98.00 255 LEU A C 1
ATOM 2064 O O . LEU A 1 255 ? 0.529 -7.214 16.644 1.00 98.00 255 LEU A O 1
ATOM 2068 N N . PRO A 1 256 ? 0.889 -5.121 17.378 1.00 98.19 256 PRO A N 1
ATOM 2069 C CA . PRO A 1 256 ? 0.354 -5.379 18.724 1.00 98.19 256 PRO A CA 1
ATOM 2070 C C . PRO A 1 256 ? -1.126 -5.800 18.750 1.00 98.19 256 PRO A C 1
ATOM 2072 O O . PRO A 1 256 ? -1.601 -6.392 19.724 1.00 98.19 256 PRO A O 1
ATOM 2075 N N . PHE A 1 257 ? -1.874 -5.492 17.690 1.00 98.00 257 PHE A N 1
ATOM 2076 C CA . PHE A 1 257 ? -3.292 -5.818 17.572 1.00 98.00 257 PHE A CA 1
ATOM 2077 C C . PHE A 1 257 ? -3.529 -7.152 16.857 1.00 98.00 257 PHE A C 1
ATOM 2079 O O . PHE A 1 257 ? -4.553 -7.779 17.131 1.00 98.00 257 PHE A O 1
ATOM 2086 N N . GLY A 1 258 ? -2.536 -7.641 16.107 1.00 97.19 258 GLY A N 1
ATOM 2087 C CA . GLY A 1 258 ? -2.569 -8.875 15.324 1.00 97.19 258 GLY A CA 1
ATOM 2088 C C . GLY A 1 258 ? -2.776 -8.587 13.836 1.00 97.19 258 GLY A C 1
ATOM 2089 O O . GLY A 1 258 ? -3.588 -7.739 13.482 1.00 97.19 258 GLY A O 1
ATOM 2090 N N . ILE A 1 259 ? -2.035 -9.288 12.971 1.00 98.12 259 ILE A N 1
ATOM 2091 C CA . ILE A 1 259 ? -2.126 -9.140 11.511 1.00 98.12 259 ILE A CA 1
ATOM 2092 C C . ILE A 1 259 ? -2.123 -10.529 10.867 1.00 98.12 259 ILE A C 1
ATOM 2094 O O . ILE A 1 259 ? -1.101 -11.214 10.869 1.00 98.12 259 ILE A O 1
ATOM 2098 N N . THR A 1 260 ? -3.261 -10.937 10.308 1.00 97.50 260 THR A N 1
ATOM 2099 C CA . THR A 1 260 ? -3.390 -12.207 9.561 1.00 97.50 260 THR A CA 1
ATOM 2100 C C . THR A 1 260 ? -3.189 -11.998 8.061 1.00 97.50 260 THR A C 1
ATOM 2102 O O . THR A 1 260 ? -2.601 -12.840 7.379 1.00 97.50 260 THR A O 1
ATOM 2105 N N . TYR A 1 261 ? -3.652 -10.851 7.561 1.00 98.62 261 TYR A N 1
ATOM 2106 C CA . TYR A 1 261 ? -3.559 -10.446 6.165 1.00 98.62 261 TYR A CA 1
ATOM 2107 C C . TYR A 1 261 ? -2.905 -9.073 6.071 1.00 98.62 261 TYR A C 1
ATOM 2109 O O . TYR A 1 261 ? -3.138 -8.224 6.929 1.00 98.62 261 TYR A O 1
ATOM 2117 N N . PHE A 1 262 ? -2.137 -8.840 5.014 1.00 98.88 262 PHE A N 1
ATOM 2118 C CA . PHE A 1 262 ? -1.592 -7.524 4.689 1.00 98.88 262 PHE A CA 1
ATOM 2119 C C . PHE A 1 262 ? -1.757 -7.290 3.192 1.00 98.88 262 PHE A C 1
ATOM 2121 O O . PHE A 1 262 ? -1.336 -8.129 2.400 1.00 98.88 262 PHE A O 1
ATOM 2128 N N . HIS A 1 263 ? -2.365 -6.176 2.800 1.00 98.81 263 HIS A N 1
ATOM 2129 C CA . HIS A 1 263 ? -2.637 -5.868 1.402 1.00 98.81 263 HIS A CA 1
ATOM 2130 C C . HIS A 1 263 ? -1.589 -4.890 0.853 1.00 98.81 263 HIS A C 1
ATOM 2132 O O . HIS A 1 263 ? -1.336 -3.841 1.437 1.00 98.81 263 HIS A O 1
ATOM 2138 N N . ILE A 1 264 ? -0.944 -5.231 -0.262 1.00 98.69 264 ILE A N 1
ATOM 2139 C CA . ILE A 1 264 ? 0.145 -4.423 -0.851 1.00 98.69 264 ILE A CA 1
ATOM 2140 C C . ILE A 1 264 ? -0.332 -3.505 -1.992 1.00 98.69 264 ILE A C 1
ATOM 2142 O O . ILE A 1 264 ? 0.474 -2.851 -2.656 1.00 98.69 264 ILE A O 1
ATOM 2146 N N . GLY A 1 265 ? -1.643 -3.488 -2.237 1.00 97.12 265 GLY A N 1
ATOM 2147 C CA . GLY A 1 265 ? -2.281 -2.735 -3.318 1.00 97.12 265 GLY A CA 1
ATOM 2148 C C . GLY A 1 265 ? -1.934 -3.370 -4.659 1.00 97.12 265 GLY A C 1
ATOM 2149 O O . GLY A 1 265 ? -2.285 -4.528 -4.895 1.00 97.12 265 GLY A O 1
ATOM 2150 N N . ALA A 1 266 ? -1.164 -2.627 -5.454 1.00 93.81 266 ALA A N 1
ATOM 2151 C CA . ALA A 1 266 ? -0.626 -3.018 -6.755 1.00 93.81 266 ALA A CA 1
ATOM 2152 C C . ALA A 1 266 ? -1.638 -3.081 -7.910 1.00 93.81 266 ALA A C 1
ATOM 2154 O O . ALA A 1 266 ? -1.488 -3.886 -8.826 1.00 93.81 266 ALA A O 1
ATOM 2155 N N . ASP A 1 267 ? -2.619 -2.193 -7.871 1.00 92.94 267 ASP A N 1
ATOM 2156 C CA . ASP A 1 267 ? -3.579 -1.897 -8.928 1.00 92.94 267 ASP A CA 1
ATOM 2157 C C . ASP A 1 267 ? -3.146 -0.716 -9.814 1.00 92.94 267 ASP A C 1
ATOM 2159 O O . ASP A 1 267 ? -2.272 0.079 -9.458 1.00 92.94 267 ASP A O 1
ATOM 2163 N N . GLU A 1 268 ? -3.732 -0.674 -11.014 1.00 91.25 268 GLU A N 1
ATOM 2164 C CA . GLU A 1 268 ? -3.764 0.428 -11.993 1.00 91.25 268 GLU A CA 1
ATOM 2165 C C . GLU A 1 268 ? -2.410 1.069 -12.374 1.00 91.25 268 GLU A C 1
ATOM 2167 O O . GLU A 1 268 ? -2.338 2.149 -12.965 1.00 91.25 268 GLU A O 1
ATOM 2172 N N . ALA A 1 269 ? -1.300 0.378 -12.122 1.00 90.75 269 ALA A N 1
ATOM 2173 C CA . ALA A 1 269 ? 0.054 0.867 -12.356 1.00 90.75 269 ALA A CA 1
ATOM 2174 C C . ALA A 1 269 ? 0.546 0.607 -13.792 1.00 90.75 269 ALA A C 1
ATOM 2176 O O . ALA A 1 269 ? 1.586 -0.014 -13.990 1.00 90.75 269 ALA A O 1
ATOM 2177 N N . PHE A 1 270 ? -0.179 1.064 -14.816 1.00 86.25 270 PHE A N 1
ATOM 2178 C CA . PHE A 1 270 ? 0.105 0.697 -16.217 1.00 86.25 270 PHE A CA 1
ATOM 2179 C C . PHE A 1 270 ? 1.356 1.364 -16.822 1.00 86.25 270 PHE A C 1
ATOM 2181 O O . PHE A 1 270 ? 1.938 0.846 -17.776 1.00 86.25 270 PHE A O 1
ATOM 2188 N N . GLN A 1 271 ? 1.795 2.504 -16.279 1.00 87.44 271 GLN A N 1
ATOM 2189 C CA . GLN A 1 271 ? 2.929 3.286 -16.796 1.00 87.44 271 GLN A CA 1
ATOM 2190 C C . GLN A 1 271 ? 4.257 2.902 -16.128 1.00 87.44 271 GLN A C 1
ATOM 2192 O O . GLN A 1 271 ? 4.889 3.722 -15.468 1.00 87.44 271 GLN A O 1
ATOM 2197 N N . PHE A 1 272 ? 4.690 1.651 -16.280 1.00 93.69 272 PHE A N 1
ATOM 2198 C CA . PHE A 1 272 ? 5.965 1.157 -15.745 1.00 93.69 272 PHE A CA 1
ATOM 2199 C C . PHE A 1 272 ? 6.949 0.767 -16.852 1.00 93.69 272 PHE A C 1
ATOM 2201 O O . PHE A 1 272 ? 6.584 0.589 -18.023 1.00 93.69 272 PHE A O 1
ATOM 2208 N N . GLY A 1 273 ? 8.234 0.656 -16.509 1.00 95.19 273 GLY A N 1
ATOM 2209 C CA . GLY A 1 273 ? 9.277 0.408 -17.500 1.00 95.19 273 GLY A CA 1
ATOM 2210 C C . GLY A 1 273 ? 9.704 1.661 -18.273 1.00 95.19 273 GLY A C 1
ATOM 2211 O O . GLY A 1 273 ? 10.237 1.531 -19.375 1.00 95.19 273 GLY A O 1
ATOM 2212 N N . GLU A 1 274 ? 9.402 2.859 -17.763 1.00 94.81 274 GLU A N 1
ATOM 2213 C CA . GLU A 1 274 ? 9.651 4.128 -18.458 1.00 94.81 274 GLU A CA 1
ATOM 2214 C C . GLU A 1 274 ? 10.796 4.929 -17.847 1.00 94.81 274 GLU A C 1
ATOM 2216 O O . GLU A 1 274 ? 11.540 5.559 -18.601 1.00 94.81 274 GLU A O 1
ATOM 2221 N N . CYS A 1 275 ? 10.983 4.902 -16.525 1.00 97.19 275 CYS A N 1
ATOM 2222 C CA . CYS A 1 275 ? 12.082 5.627 -15.886 1.00 97.19 275 CYS A CA 1
ATOM 2223 C C . CYS A 1 275 ? 13.458 5.113 -16.347 1.00 97.19 275 CYS A C 1
ATOM 2225 O O . CYS A 1 275 ? 13.613 4.002 -16.859 1.00 97.19 275 CYS A O 1
ATOM 2227 N N . LEU A 1 276 ? 14.502 5.925 -16.138 1.00 97.12 276 LEU A N 1
ATOM 2228 C CA . LEU A 1 276 ? 15.860 5.599 -16.586 1.00 97.12 276 LEU A CA 1
ATOM 2229 C C . LEU A 1 276 ? 16.370 4.264 -16.019 1.00 97.12 276 LEU A C 1
ATOM 2231 O O . LEU A 1 276 ? 16.927 3.474 -16.778 1.00 97.12 276 LEU A O 1
ATOM 2235 N N . LYS A 1 277 ? 16.164 4.004 -14.721 1.00 98.00 277 LYS A N 1
ATOM 2236 C CA . LYS A 1 277 ? 16.636 2.770 -14.074 1.00 98.00 277 LYS A CA 1
ATOM 2237 C C . LYS A 1 277 ? 15.889 1.537 -14.585 1.00 98.00 277 LYS A C 1
ATOM 2239 O O . LYS A 1 277 ? 16.528 0.524 -14.851 1.00 98.00 277 LYS A O 1
ATOM 2244 N N . ASP A 1 278 ? 14.579 1.632 -14.807 1.00 97.75 278 ASP A N 1
ATOM 2245 C CA . ASP A 1 278 ? 13.816 0.531 -15.401 1.00 97.75 278 ASP A CA 1
ATOM 2246 C C . ASP A 1 278 ? 14.285 0.226 -16.826 1.00 97.75 278 ASP A C 1
ATOM 2248 O O . ASP A 1 278 ? 14.488 -0.936 -17.172 1.00 97.75 278 ASP A O 1
ATOM 2252 N N . ARG A 1 279 ? 14.514 1.256 -17.653 1.00 97.06 279 ARG A N 1
ATOM 2253 C CA . ARG A 1 279 ? 15.041 1.064 -19.014 1.00 97.06 279 ARG A CA 1
ATOM 2254 C C . ARG A 1 279 ? 16.415 0.399 -19.002 1.00 97.06 279 ARG A C 1
ATOM 2256 O O . ARG A 1 279 ? 16.630 -0.546 -19.751 1.00 97.06 279 ARG A O 1
ATOM 2263 N N . GLN A 1 280 ? 17.312 0.833 -18.118 1.00 97.56 280 GLN A N 1
ATOM 2264 C CA . GLN A 1 280 ? 18.629 0.208 -17.949 1.00 97.56 280 GLN A CA 1
ATOM 2265 C C . GLN A 1 280 ? 18.521 -1.254 -17.494 1.00 97.56 280 GLN A C 1
ATOM 2267 O O . GLN A 1 280 ? 19.267 -2.117 -17.967 1.00 97.56 280 GLN A O 1
ATOM 2272 N N . TRP A 1 281 ? 17.581 -1.550 -16.594 1.00 97.56 281 TRP A N 1
ATOM 2273 C CA . TRP A 1 281 ? 17.310 -2.916 -16.162 1.00 97.56 281 TRP A CA 1
ATOM 2274 C C . TRP A 1 281 ? 16.812 -3.780 -17.328 1.00 97.56 281 TRP A C 1
ATOM 2276 O O . TRP A 1 281 ? 17.339 -4.871 -17.531 1.00 97.56 281 TRP A O 1
ATOM 2286 N N . LEU A 1 282 ? 15.882 -3.280 -18.146 1.00 96.88 282 LEU A N 1
ATOM 2287 C CA . LEU A 1 282 ? 15.373 -3.983 -19.333 1.00 96.88 282 LEU A CA 1
ATOM 2288 C C . LEU A 1 282 ? 16.466 -4.194 -20.395 1.00 96.88 282 LEU A C 1
ATOM 2290 O O . LEU A 1 282 ? 16.550 -5.256 -21.006 1.00 96.88 282 LEU A O 1
ATOM 2294 N N . GLU A 1 283 ? 17.352 -3.216 -20.593 1.00 96.19 283 GLU A N 1
ATOM 2295 C CA . GLU A 1 283 ? 18.499 -3.339 -21.504 1.00 96.19 283 GLU A CA 1
ATOM 2296 C C . GLU A 1 283 ? 19.504 -4.405 -21.051 1.00 96.19 283 GLU A C 1
ATOM 2298 O O . GLU A 1 283 ? 20.106 -5.087 -21.888 1.00 96.19 283 GLU A O 1
ATOM 2303 N N . THR A 1 284 ? 19.684 -4.550 -19.736 1.00 95.75 284 THR A N 1
ATOM 2304 C CA . THR A 1 284 ? 20.573 -5.556 -19.137 1.00 95.75 284 THR A CA 1
ATOM 2305 C C . THR A 1 284 ? 19.934 -6.946 -19.170 1.00 95.75 284 THR A C 1
ATOM 2307 O O . THR A 1 284 ? 20.617 -7.934 -19.436 1.00 95.75 284 THR A O 1
ATOM 2310 N N . ASN A 1 285 ? 18.615 -7.025 -18.987 1.00 94.38 285 ASN A N 1
ATOM 2311 C CA . ASN A 1 285 ? 17.843 -8.263 -18.942 1.00 94.38 285 ASN A CA 1
ATOM 2312 C C . ASN A 1 285 ? 17.020 -8.442 -20.226 1.00 94.38 285 ASN A C 1
ATOM 2314 O O . ASN A 1 285 ? 15.807 -8.563 -20.182 1.00 94.38 285 ASN A O 1
ATOM 2318 N N . LYS A 1 286 ? 17.674 -8.476 -21.395 1.00 87.81 286 LYS A N 1
ATOM 2319 C CA . LYS A 1 286 ? 16.997 -8.459 -22.717 1.00 87.81 286 LYS A CA 1
ATOM 2320 C C . LYS A 1 286 ? 15.997 -9.590 -22.971 1.00 87.81 286 LYS A C 1
ATOM 2322 O O . LYS A 1 286 ? 15.160 -9.468 -23.859 1.00 87.81 286 LYS A O 1
ATOM 2327 N N . ASN A 1 287 ? 16.132 -10.701 -22.250 1.00 87.50 287 ASN A N 1
ATOM 2328 C CA . ASN A 1 287 ? 15.213 -11.837 -22.342 1.00 87.50 287 ASN A CA 1
ATOM 2329 C C . ASN A 1 287 ? 13.995 -11.676 -21.419 1.00 87.50 287 ASN A C 1
ATOM 2331 O O . ASN A 1 287 ? 13.083 -12.494 -21.469 1.00 87.50 287 ASN A O 1
ATOM 2335 N N . GLU A 1 288 ? 13.991 -10.645 -20.578 1.00 88.06 288 GLU A N 1
ATOM 2336 C CA . GLU A 1 288 ? 12.936 -10.333 -19.629 1.00 88.06 288 GLU A CA 1
ATOM 2337 C C . GLU A 1 288 ? 12.135 -9.118 -20.111 1.00 88.06 288 GLU A C 1
ATOM 2339 O O . GLU A 1 288 ? 12.678 -8.107 -20.559 1.00 88.06 288 GLU A O 1
ATOM 2344 N N . GLY A 1 289 ? 10.809 -9.232 -20.050 1.00 91.62 289 GLY A N 1
ATOM 2345 C CA . GLY A 1 289 ? 9.894 -8.143 -20.385 1.00 91.62 289 GLY A CA 1
ATOM 2346 C C . GLY A 1 289 ? 9.604 -7.230 -19.194 1.00 91.62 289 GLY A C 1
ATOM 2347 O O . GLY A 1 289 ? 10.008 -7.500 -18.061 1.00 91.62 289 GLY A O 1
ATOM 2348 N N . LYS A 1 290 ? 8.816 -6.174 -19.441 1.00 94.19 290 LYS A N 1
ATOM 2349 C CA . LYS A 1 290 ? 8.294 -5.290 -18.385 1.00 94.19 290 LYS A CA 1
ATOM 2350 C C . LYS A 1 290 ? 7.576 -6.082 -17.291 1.00 94.19 290 LYS A C 1
ATOM 2352 O O . LYS A 1 290 ? 7.821 -5.840 -16.116 1.00 94.19 290 LYS A O 1
ATOM 2357 N N . ASP A 1 291 ? 6.770 -7.070 -17.664 1.00 95.50 291 ASP A N 1
ATOM 2358 C CA . ASP A 1 291 ? 6.039 -7.903 -16.703 1.00 95.50 291 ASP A CA 1
ATOM 2359 C C . ASP A 1 291 ? 6.977 -8.616 -15.724 1.00 95.50 291 ASP A C 1
ATOM 2361 O O . ASP A 1 291 ? 6.654 -8.727 -14.547 1.00 95.50 291 ASP A O 1
ATOM 2365 N N . SER A 1 292 ? 8.176 -9.017 -16.165 1.00 96.31 292 SER A N 1
ATOM 2366 C CA . SER A 1 292 ? 9.202 -9.610 -15.294 1.00 96.31 292 SER A CA 1
ATOM 2367 C C . SER A 1 292 ? 9.677 -8.632 -14.226 1.00 96.31 292 SER A C 1
ATOM 2369 O O . SER A 1 292 ? 9.778 -8.985 -13.052 1.00 96.31 292 SER A O 1
ATOM 2371 N N . LEU A 1 293 ? 9.865 -7.366 -14.603 1.00 96.56 293 LEU A N 1
ATOM 2372 C CA . LEU A 1 293 ? 10.198 -6.299 -13.665 1.00 96.56 293 LEU A CA 1
ATOM 2373 C C . LEU A 1 293 ? 9.072 -6.070 -12.640 1.00 96.56 293 LEU A C 1
ATOM 2375 O O . LEU A 1 293 ? 9.346 -5.930 -11.447 1.00 96.56 293 LEU A O 1
ATOM 2379 N N . ALA A 1 294 ? 7.811 -6.078 -13.080 1.00 97.19 294 ALA A N 1
ATOM 2380 C CA . ALA A 1 294 ? 6.658 -5.949 -12.190 1.00 97.19 294 ALA A CA 1
ATOM 2381 C C . ALA A 1 294 ? 6.500 -7.162 -11.257 1.00 97.19 294 ALA A C 1
ATOM 2383 O O . ALA A 1 294 ? 6.352 -6.990 -10.048 1.00 97.19 294 ALA A O 1
ATOM 2384 N N . ALA A 1 295 ? 6.605 -8.387 -11.776 1.00 97.50 295 ALA A N 1
ATOM 2385 C CA . ALA A 1 295 ? 6.546 -9.616 -10.988 1.00 97.50 295 ALA A CA 1
ATOM 2386 C C . ALA A 1 295 ? 7.680 -9.687 -9.951 1.00 97.50 295 ALA A C 1
ATOM 2388 O O . ALA A 1 295 ? 7.439 -10.024 -8.789 1.00 97.50 295 ALA A O 1
ATOM 2389 N N . MET A 1 296 ? 8.897 -9.285 -10.334 1.00 97.31 296 MET A N 1
ATOM 2390 C CA . MET A 1 296 ? 10.030 -9.133 -9.421 1.00 97.31 296 MET A CA 1
ATOM 2391 C C . MET A 1 296 ? 9.723 -8.133 -8.301 1.00 97.31 296 MET A C 1
ATOM 2393 O O . MET A 1 296 ? 10.000 -8.420 -7.133 1.00 97.31 296 MET A O 1
ATOM 2397 N N . HIS A 1 297 ? 9.152 -6.971 -8.634 1.00 98.12 297 HIS A N 1
ATOM 2398 C CA . HIS A 1 297 ? 8.764 -5.959 -7.650 1.00 98.12 297 HIS A CA 1
ATOM 2399 C C . HIS A 1 297 ? 7.723 -6.501 -6.665 1.00 98.12 297 HIS A C 1
ATOM 2401 O O . HIS A 1 297 ? 7.946 -6.453 -5.456 1.00 98.12 297 HIS A O 1
ATOM 2407 N N . LEU A 1 298 ? 6.644 -7.118 -7.155 1.00 98.38 298 LEU A N 1
ATOM 2408 C CA . LEU A 1 298 ? 5.615 -7.727 -6.304 1.00 98.38 298 LEU A CA 1
ATOM 2409 C C . LEU A 1 298 ? 6.192 -8.799 -5.376 1.00 98.38 298 LEU A C 1
ATOM 2411 O O . LEU A 1 298 ? 5.910 -8.798 -4.176 1.00 98.38 298 LEU A O 1
ATOM 2415 N N . ALA A 1 299 ? 7.051 -9.678 -5.901 1.00 98.56 299 ALA A N 1
ATOM 2416 C CA . ALA A 1 299 ? 7.721 -10.692 -5.098 1.00 98.56 299 ALA A CA 1
ATOM 2417 C C . ALA A 1 299 ? 8.619 -10.064 -4.023 1.00 98.56 299 ALA A C 1
ATOM 2419 O O . ALA A 1 299 ? 8.638 -10.533 -2.883 1.00 98.56 299 ALA A O 1
ATOM 2420 N N . LYS A 1 300 ? 9.348 -8.988 -4.348 1.00 98.75 300 LYS A N 1
ATOM 2421 C CA . LYS A 1 300 ? 10.191 -8.251 -3.396 1.00 98.75 300 LYS A CA 1
ATOM 2422 C C . LYS A 1 300 ? 9.362 -7.659 -2.255 1.00 98.75 300 LYS A C 1
ATOM 2424 O O . LYS A 1 300 ? 9.706 -7.876 -1.092 1.00 98.75 300 LYS A O 1
ATOM 2429 N N . ILE A 1 301 ? 8.269 -6.962 -2.570 1.00 98.81 301 ILE A N 1
ATOM 2430 C CA . ILE A 1 301 ? 7.366 -6.370 -1.573 1.00 98.81 301 ILE A CA 1
ATOM 2431 C C . ILE A 1 301 ? 6.736 -7.460 -0.693 1.00 98.81 301 ILE A C 1
ATOM 2433 O O . ILE A 1 301 ? 6.795 -7.375 0.535 1.00 98.81 301 ILE A O 1
ATOM 2437 N N . ALA A 1 302 ? 6.190 -8.519 -1.296 1.00 98.75 302 ALA A N 1
ATOM 2438 C CA . ALA A 1 302 ? 5.534 -9.601 -0.564 1.00 98.75 302 ALA A CA 1
ATOM 2439 C C . ALA A 1 302 ? 6.492 -10.340 0.379 1.00 98.75 302 ALA A C 1
ATOM 2441 O O . ALA A 1 302 ? 6.144 -10.629 1.527 1.00 98.75 302 ALA A O 1
ATOM 2442 N N . ASN A 1 303 ? 7.719 -10.614 -0.075 1.00 98.75 303 ASN A N 1
ATOM 2443 C CA . ASN A 1 303 ? 8.747 -11.202 0.777 1.00 98.75 303 ASN A CA 1
ATOM 2444 C C . ASN A 1 303 ? 9.093 -10.278 1.942 1.00 98.75 303 ASN A C 1
ATOM 2446 O O . ASN A 1 303 ? 9.149 -10.748 3.076 1.00 98.75 303 ASN A O 1
ATOM 2450 N N . TYR A 1 304 ? 9.264 -8.975 1.695 1.00 98.88 304 TYR A N 1
ATOM 2451 C CA . TYR A 1 304 ? 9.539 -8.011 2.759 1.00 98.88 304 TYR A CA 1
ATOM 2452 C C . TYR A 1 304 ? 8.440 -8.019 3.830 1.00 98.88 304 TYR A C 1
ATOM 2454 O O . TYR A 1 304 ? 8.742 -8.193 5.009 1.00 98.88 304 TYR A O 1
ATOM 2462 N N . VAL A 1 305 ? 7.166 -7.958 3.431 1.00 98.88 305 VAL A N 1
ATOM 2463 C CA . VAL A 1 305 ? 6.021 -8.064 4.353 1.00 98.88 305 VAL A CA 1
ATOM 2464 C C . VAL A 1 305 ? 6.084 -9.355 5.182 1.00 98.88 305 VAL A C 1
ATOM 2466 O O . VAL A 1 305 ? 5.952 -9.308 6.405 1.00 98.88 305 VAL A O 1
ATOM 2469 N N . LYS A 1 306 ? 6.367 -10.503 4.553 1.00 98.56 306 LYS A N 1
ATOM 2470 C CA . LYS A 1 306 ? 6.510 -11.798 5.245 1.00 98.56 306 LYS A CA 1
ATOM 2471 C C . LYS A 1 306 ? 7.713 -11.857 6.195 1.00 98.56 306 LYS A C 1
ATOM 2473 O O . LYS A 1 306 ? 7.663 -12.603 7.171 1.00 98.56 306 LYS A O 1
ATOM 2478 N N . THR A 1 307 ? 8.773 -11.078 5.952 1.00 98.56 307 THR A N 1
ATOM 2479 C CA . THR A 1 307 ? 9.888 -10.949 6.910 1.00 98.56 307 THR A CA 1
ATOM 2480 C C . THR A 1 307 ? 9.490 -10.181 8.169 1.00 98.56 307 THR A C 1
ATOM 2482 O O . THR A 1 307 ? 9.974 -10.499 9.253 1.00 98.56 307 THR A O 1
ATOM 2485 N N . LEU A 1 308 ? 8.593 -9.199 8.040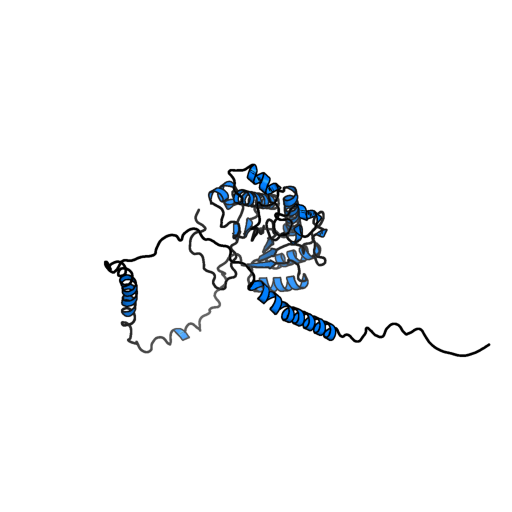 1.00 98.62 308 LEU A N 1
ATOM 2486 C CA . LEU A 1 308 ? 8.107 -8.394 9.161 1.00 98.62 308 LEU A CA 1
ATOM 2487 C C . LEU A 1 308 ? 7.000 -9.103 9.949 1.00 98.62 308 LEU A C 1
ATOM 2489 O O . LEU A 1 308 ? 6.899 -8.930 11.163 1.00 98.62 308 LEU A O 1
ATOM 2493 N N . ILE A 1 309 ? 6.169 -9.891 9.262 1.00 98.25 309 ILE A N 1
ATOM 2494 C CA . ILE A 1 309 ? 5.022 -10.591 9.843 1.00 98.25 309 ILE A CA 1
ATOM 2495 C C . ILE A 1 309 ? 5.091 -12.078 9.462 1.00 98.25 309 ILE A C 1
ATOM 2497 O O . ILE A 1 309 ? 4.629 -12.477 8.386 1.00 98.25 309 ILE A O 1
ATOM 2501 N N . PRO A 1 310 ? 5.647 -12.932 10.337 1.00 95.88 310 PRO A N 1
ATOM 2502 C CA . PRO A 1 310 ? 5.692 -14.367 10.092 1.00 95.88 310 PRO A CA 1
ATOM 2503 C C . PRO A 1 310 ? 4.291 -14.952 9.853 1.00 95.88 310 PRO A C 1
ATOM 2505 O O . PRO A 1 310 ? 3.355 -14.658 10.591 1.00 95.88 310 PRO A O 1
ATOM 2508 N N . ASN A 1 311 ? 4.163 -15.825 8.849 1.00 95.94 311 ASN A N 1
ATOM 2509 C CA . ASN A 1 311 ? 2.921 -16.513 8.454 1.00 95.94 311 ASN A CA 1
ATOM 2510 C C . ASN A 1 311 ? 1.783 -15.621 7.917 1.00 95.94 311 ASN A C 1
ATOM 2512 O O . ASN A 1 311 ? 0.666 -16.109 7.747 1.00 95.94 311 ASN A O 1
ATOM 2516 N N . VAL A 1 312 ? 2.045 -14.349 7.602 1.00 98.31 312 VAL A N 1
ATOM 2517 C CA . VAL A 1 312 ? 1.036 -13.466 7.000 1.00 98.31 312 VAL A CA 1
ATOM 2518 C C . VAL A 1 312 ? 0.643 -13.913 5.587 1.00 98.31 312 VAL A C 1
ATOM 2520 O O . VAL A 1 312 ? 1.481 -14.341 4.775 1.00 98.31 312 VAL A O 1
ATOM 2523 N N . ARG A 1 313 ? -0.645 -13.764 5.276 1.00 98.50 313 ARG A N 1
ATOM 2524 C CA . ARG A 1 313 ? -1.201 -13.898 3.924 1.00 98.50 313 ARG A CA 1
ATOM 2525 C C . ARG A 1 313 ? -1.129 -12.529 3.245 1.00 98.50 313 ARG A C 1
ATOM 2527 O O . ARG A 1 313 ? -1.696 -11.561 3.746 1.00 98.50 313 ARG A O 1
ATOM 2534 N N . VAL A 1 314 ? -0.374 -12.417 2.155 1.00 98.81 314 VAL A N 1
ATOM 2535 C CA . VAL A 1 314 ? -0.182 -11.132 1.466 1.00 98.81 314 VAL A CA 1
ATOM 2536 C C . VAL A 1 314 ? -1.209 -11.026 0.353 1.00 98.81 314 VAL A C 1
ATOM 2538 O O . VAL A 1 314 ? -1.295 -11.927 -0.473 1.00 98.81 314 VAL A O 1
ATOM 2541 N N . LEU A 1 315 ? -1.983 -9.948 0.346 1.00 98.75 315 LEU A N 1
ATOM 2542 C CA . LEU A 1 315 ? -3.035 -9.697 -0.630 1.00 98.75 315 LEU A CA 1
ATOM 2543 C C . LEU A 1 315 ? -2.562 -8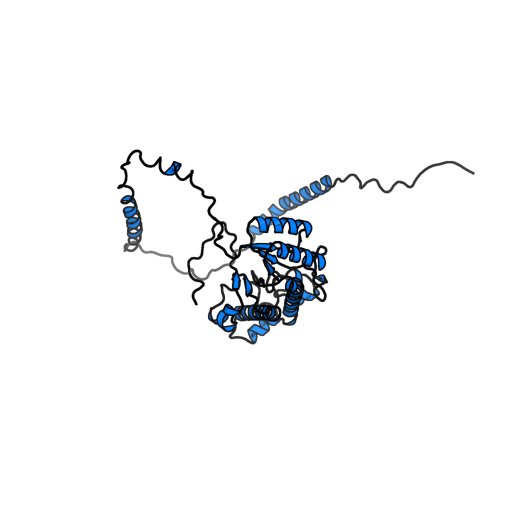.680 -1.675 1.00 98.75 315 LEU A C 1
ATOM 2545 O O . LEU A 1 315 ? -1.866 -7.727 -1.323 1.00 98.75 315 LEU A O 1
ATOM 2549 N N . ALA A 1 316 ? -2.958 -8.857 -2.931 1.00 98.38 316 ALA A N 1
ATOM 2550 C CA . ALA A 1 316 ? -2.730 -7.885 -4.000 1.00 98.38 316 ALA A CA 1
ATOM 2551 C C . ALA A 1 316 ? -3.942 -7.827 -4.933 1.00 98.38 316 ALA A C 1
ATOM 2553 O O . ALA A 1 316 ? -4.602 -8.846 -5.153 1.00 98.38 316 ALA A O 1
ATOM 2554 N N . TRP A 1 317 ? -4.221 -6.657 -5.502 1.00 97.75 317 TRP A N 1
ATOM 2555 C CA . TRP A 1 317 ? -5.300 -6.509 -6.474 1.00 97.75 317 TRP A CA 1
ATOM 2556 C C . TRP A 1 317 ? -4.994 -7.271 -7.773 1.00 97.75 317 TRP A C 1
ATOM 2558 O O . TRP A 1 317 ? -3.844 -7.444 -8.178 1.00 97.75 317 TRP A O 1
ATOM 2568 N N . HIS A 1 318 ? -6.043 -7.792 -8.410 1.00 94.88 318 HIS A N 1
ATOM 2569 C CA . HIS A 1 318 ? -5.915 -8.731 -9.529 1.00 94.88 318 HIS A CA 1
ATOM 2570 C C . HIS A 1 318 ? -5.492 -8.128 -10.870 1.00 94.88 318 HIS A C 1
ATOM 2572 O O . HIS A 1 318 ? -4.992 -8.848 -11.735 1.00 94.88 318 HIS A O 1
ATOM 2578 N N . ASP A 1 319 ? -5.752 -6.846 -11.094 1.00 91.62 319 ASP A N 1
ATOM 2579 C CA . ASP A 1 319 ? -5.807 -6.241 -12.422 1.00 91.62 319 ASP A CA 1
ATOM 2580 C C . ASP A 1 319 ? -4.441 -6.144 -13.101 1.00 91.62 319 ASP A C 1
ATOM 2582 O O . ASP A 1 319 ? -4.373 -6.359 -14.312 1.00 91.62 319 ASP A O 1
ATOM 2586 N N . MET A 1 320 ? -3.368 -5.932 -12.337 1.00 92.50 320 MET A N 1
ATOM 2587 C CA . MET A 1 320 ? -1.997 -5.964 -12.856 1.00 92.50 320 MET A CA 1
ATOM 2588 C C . MET A 1 320 ? -1.459 -7.390 -13.035 1.00 92.50 320 MET A C 1
ATOM 2590 O O . MET A 1 320 ? -0.618 -7.627 -13.895 1.00 92.50 320 MET A O 1
ATOM 2594 N N . ILE A 1 321 ? -1.941 -8.354 -12.242 1.00 93.81 321 ILE A N 1
ATOM 2595 C CA . ILE A 1 321 ? -1.421 -9.734 -12.223 1.00 93.81 321 ILE A CA 1
ATOM 2596 C C . ILE A 1 321 ? -2.072 -10.594 -13.313 1.00 93.81 321 ILE A C 1
ATOM 2598 O O . ILE A 1 321 ? -1.442 -11.508 -13.840 1.00 93.81 321 ILE A O 1
ATOM 2602 N N . LYS A 1 322 ? -3.325 -10.308 -13.689 1.00 91.88 322 LYS A N 1
ATOM 2603 C CA . LYS A 1 322 ? -4.107 -11.138 -14.626 1.00 91.88 322 LYS A CA 1
ATOM 2604 C C . LYS A 1 322 ? -3.489 -11.296 -16.021 1.00 91.88 322 LYS A C 1
ATOM 2606 O O . LYS A 1 322 ? -3.884 -12.206 -16.741 1.00 91.88 322 LYS A O 1
ATOM 2611 N N . SER A 1 323 ? -2.592 -10.396 -16.428 1.00 88.12 323 SER A N 1
ATOM 2612 C CA . SER A 1 323 ? -1.906 -10.459 -17.723 1.00 88.12 323 SER A CA 1
ATOM 2613 C C . SER A 1 323 ? -0.588 -11.230 -17.680 1.00 88.12 323 SER A C 1
ATOM 2615 O O . SER A 1 323 ? 0.005 -11.442 -18.733 1.00 88.12 323 SER A O 1
ATOM 2617 N N . PHE A 1 324 ? -0.108 -11.633 -16.501 1.00 94.31 324 PHE A N 1
ATOM 2618 C CA . PHE A 1 324 ? 1.158 -12.346 -16.384 1.00 94.31 324 PHE A CA 1
ATOM 2619 C C . PHE A 1 324 ? 1.038 -13.783 -16.888 1.00 94.31 324 PHE A C 1
ATOM 2621 O O . PHE A 1 324 ? 0.131 -14.527 -16.517 1.00 94.31 324 PHE A O 1
ATOM 2628 N N . GLU A 1 325 ? 2.020 -14.189 -17.688 1.00 94.31 325 GLU A N 1
ATOM 2629 C CA . GLU A 1 325 ? 2.183 -15.576 -18.112 1.00 94.31 325 GLU A CA 1
ATOM 2630 C C . GLU A 1 325 ? 2.440 -16.491 -16.905 1.00 94.31 325 GLU A C 1
ATOM 2632 O O . GLU A 1 325 ? 3.174 -16.138 -15.978 1.00 94.31 325 GLU A O 1
ATOM 2637 N N . MET A 1 326 ? 1.902 -17.713 -16.932 1.00 93.81 326 MET A N 1
ATOM 2638 C CA . MET A 1 326 ? 2.052 -18.666 -15.820 1.00 93.81 326 MET A CA 1
ATOM 2639 C C . MET A 1 326 ? 3.515 -18.987 -15.498 1.00 93.81 326 MET A C 1
ATOM 2641 O O . MET A 1 326 ? 3.879 -19.112 -14.330 1.00 93.81 326 MET A O 1
ATOM 2645 N N . THR A 1 327 ? 4.383 -19.042 -16.512 1.00 94.94 327 THR A N 1
ATOM 2646 C CA . THR A 1 327 ? 5.826 -19.244 -16.314 1.00 94.94 327 THR A CA 1
ATOM 2647 C C . THR A 1 327 ? 6.447 -18.140 -15.463 1.00 94.94 327 THR A C 1
ATOM 2649 O O . THR A 1 327 ? 7.366 -18.394 -14.689 1.00 94.94 327 THR A O 1
ATOM 2652 N N . LEU A 1 328 ? 5.931 -16.914 -15.579 1.00 95.31 328 LEU A N 1
ATOM 2653 C CA . LEU A 1 328 ? 6.395 -15.768 -14.814 1.00 95.31 328 LEU A CA 1
ATOM 2654 C C . LEU A 1 328 ? 5.917 -15.827 -13.360 1.00 95.31 328 LEU A C 1
ATOM 2656 O O . LEU A 1 328 ? 6.698 -15.582 -12.438 1.00 95.31 328 LEU A O 1
ATOM 2660 N N . ILE A 1 329 ? 4.648 -16.201 -13.162 1.00 96.50 329 ILE A N 1
ATOM 2661 C CA . ILE A 1 329 ? 4.065 -16.452 -11.838 1.00 96.50 329 ILE A CA 1
ATOM 2662 C C . ILE A 1 329 ? 4.903 -17.486 -11.080 1.00 96.50 329 ILE A C 1
ATOM 2664 O O . ILE A 1 329 ? 5.276 -17.245 -9.931 1.00 96.50 329 ILE A O 1
ATOM 2668 N N . GLU A 1 330 ? 5.254 -18.598 -11.731 1.00 96.31 330 GLU A N 1
ATOM 2669 C CA . GLU A 1 330 ? 6.087 -19.656 -11.153 1.00 96.31 330 GLU A CA 1
ATOM 2670 C C . GLU A 1 330 ? 7.528 -19.194 -10.894 1.00 96.31 330 GLU A C 1
ATOM 2672 O O . GLU A 1 330 ? 8.072 -19.455 -9.818 1.00 96.31 330 GLU A O 1
ATOM 2677 N N . GLN A 1 331 ? 8.143 -18.474 -11.840 1.00 96.19 331 GLN A N 1
ATOM 2678 C CA . GLN A 1 331 ? 9.510 -17.957 -11.714 1.00 96.19 331 GLN A CA 1
ATOM 2679 C C . GLN A 1 331 ? 9.676 -17.084 -10.464 1.00 96.19 331 GLN A C 1
ATOM 2681 O O . GLN A 1 331 ? 10.626 -17.271 -9.701 1.00 96.19 331 GLN A O 1
ATOM 2686 N N . TYR A 1 332 ? 8.738 -16.164 -10.227 1.00 97.50 332 TYR A N 1
ATOM 2687 C CA . TYR A 1 332 ? 8.756 -15.262 -9.069 1.00 97.50 332 TYR A CA 1
ATOM 2688 C C . TYR A 1 332 ? 7.973 -15.785 -7.866 1.00 97.50 332 TYR A C 1
ATOM 2690 O O . TYR A 1 332 ? 7.916 -15.121 -6.829 1.00 97.50 332 TYR A O 1
ATOM 2698 N N . ARG A 1 333 ? 7.418 -16.997 -7.975 1.00 97.88 333 ARG A N 1
ATOM 2699 C CA . ARG A 1 333 ? 6.690 -17.694 -6.909 1.00 97.88 333 ARG A CA 1
ATOM 2700 C C . ARG A 1 333 ? 5.491 -16.904 -6.390 1.00 97.88 333 ARG A C 1
ATOM 2702 O O . ARG A 1 333 ? 5.153 -16.985 -5.205 1.00 97.88 333 ARG A O 1
ATOM 2709 N N . LEU A 1 334 ? 4.859 -16.127 -7.269 1.00 97.75 334 LEU A N 1
ATOM 2710 C CA . LEU A 1 334 ? 3.717 -15.285 -6.918 1.00 97.75 334 LEU A CA 1
ATOM 2711 C C . LEU A 1 334 ? 2.518 -16.129 -6.465 1.00 97.75 334 LEU A C 1
ATOM 2713 O O . LEU A 1 334 ? 1.807 -15.704 -5.562 1.00 97.75 334 LEU A O 1
ATOM 2717 N N . ASP A 1 335 ? 2.392 -17.359 -6.977 1.00 95.56 335 ASP A N 1
ATOM 2718 C CA . ASP A 1 335 ? 1.441 -18.395 -6.543 1.00 95.56 335 ASP A CA 1
ATOM 2719 C C . ASP A 1 335 ? 1.518 -18.722 -5.042 1.00 95.56 335 ASP A C 1
ATOM 2721 O O . ASP A 1 335 ? 0.533 -19.140 -4.439 1.00 95.56 335 ASP A O 1
ATOM 2725 N N . ARG A 1 336 ? 2.692 -18.541 -4.420 1.00 96.38 336 ARG A N 1
ATOM 2726 C CA . ARG A 1 336 ? 2.907 -18.821 -2.985 1.00 96.38 336 ARG A CA 1
ATOM 2727 C C . ARG A 1 336 ? 3.071 -17.569 -2.145 1.00 96.38 336 ARG A C 1
ATOM 2729 O O . ARG A 1 336 ? 2.978 -17.629 -0.916 1.00 96.38 336 ARG A O 1
ATOM 2736 N N . LEU A 1 337 ? 3.408 -16.456 -2.786 1.00 98.19 337 LEU A N 1
ATOM 2737 C CA . LEU A 1 337 ? 3.643 -15.195 -2.105 1.00 98.19 337 LEU A CA 1
ATOM 2738 C C . LEU A 1 337 ? 2.357 -14.403 -1.923 1.00 98.19 337 LEU A C 1
ATOM 2740 O O . LEU A 1 337 ? 2.206 -13.792 -0.864 1.00 98.19 337 LEU A O 1
ATOM 2744 N N . LEU A 1 338 ? 1.462 -14.440 -2.911 1.00 98.06 338 LEU A N 1
ATOM 2745 C CA . LEU A 1 338 ? 0.301 -13.568 -3.005 1.00 98.06 338 LEU A CA 1
ATOM 2746 C C . LEU A 1 338 ? -1.010 -14.346 -3.014 1.00 98.06 338 LEU A C 1
ATOM 2748 O O . LEU A 1 338 ? -1.113 -15.449 -3.542 1.00 98.06 338 LEU A O 1
ATOM 2752 N N . GLU A 1 339 ? -2.039 -13.692 -2.500 1.00 97.62 339 GLU A N 1
ATOM 2753 C CA . GLU A 1 339 ? -3.430 -14.044 -2.721 1.00 97.62 339 GLU A CA 1
ATOM 2754 C C . GLU A 1 339 ? -4.104 -12.900 -3.457 1.00 97.62 339 GLU A C 1
ATOM 2756 O O . GLU A 1 339 ? -4.129 -11.756 -2.999 1.00 97.62 339 GLU A O 1
ATOM 2761 N N . VAL A 1 340 ? -4.615 -13.218 -4.637 1.00 96.44 340 VAL A N 1
ATOM 2762 C CA . VAL A 1 340 ? -5.146 -12.219 -5.550 1.00 96.44 340 VAL A CA 1
ATOM 2763 C C . VAL A 1 340 ? -6.574 -11.846 -5.156 1.00 96.44 340 VAL A C 1
ATOM 2765 O O . VAL A 1 340 ? -7.425 -12.718 -4.974 1.00 96.44 340 VAL A O 1
ATOM 2768 N N . VAL A 1 341 ? -6.844 -10.544 -5.060 1.00 96.56 341 VAL A N 1
ATOM 2769 C CA . VAL A 1 341 ? -8.160 -9.982 -4.748 1.00 96.56 341 VAL A CA 1
ATOM 2770 C C . VAL A 1 341 ? -8.773 -9.401 -6.019 1.00 96.56 341 VAL A C 1
ATOM 2772 O O . VAL A 1 341 ? -8.290 -8.417 -6.584 1.00 96.56 341 VAL A O 1
ATOM 2775 N N . VAL A 1 342 ? -9.850 -10.033 -6.487 1.00 94.00 342 VAL A N 1
ATOM 2776 C CA . VAL A 1 342 ? -10.625 -9.557 -7.638 1.00 94.00 342 VAL A CA 1
ATOM 2777 C C . VAL A 1 342 ? -11.578 -8.463 -7.174 1.00 94.00 342 VAL A C 1
ATOM 2779 O O . VAL A 1 342 ? -12.332 -8.666 -6.223 1.00 94.00 342 VAL A O 1
ATOM 2782 N N . TRP A 1 343 ? -11.553 -7.319 -7.852 1.00 89.19 343 TRP A N 1
ATOM 2783 C CA . TRP A 1 343 ? -12.468 -6.210 -7.607 1.00 89.19 343 TRP A CA 1
ATOM 2784 C C . TRP A 1 343 ? -13.345 -5.988 -8.841 1.00 89.19 343 TRP A C 1
ATOM 2786 O O . TRP A 1 343 ? -12.859 -5.983 -9.971 1.00 89.19 343 TRP A O 1
ATOM 2796 N N . ASP A 1 344 ? -14.648 -5.852 -8.611 1.00 86.62 344 ASP A N 1
ATOM 2797 C CA . ASP A 1 344 ? -15.659 -5.546 -9.620 1.00 86.62 344 ASP A CA 1
ATOM 2798 C C . ASP A 1 344 ? -16.812 -4.812 -8.923 1.00 86.62 344 ASP A C 1
ATOM 2800 O O . ASP A 1 344 ? -17.416 -5.331 -7.981 1.00 86.62 344 ASP A O 1
ATOM 2804 N N . TYR A 1 345 ? -17.078 -3.583 -9.364 1.00 85.56 345 TYR A N 1
ATOM 2805 C CA . TYR A 1 345 ? -18.150 -2.728 -8.844 1.00 85.56 345 TYR A CA 1
ATOM 2806 C C . TYR A 1 345 ? -19.337 -2.632 -9.809 1.00 85.56 345 TYR A C 1
ATOM 2808 O O . TYR A 1 345 ? -20.226 -1.800 -9.619 1.00 85.56 345 TYR A O 1
ATOM 2816 N N . SER A 1 346 ? -19.344 -3.432 -10.877 1.00 81.38 346 SER A N 1
ATOM 2817 C CA . SER A 1 346 ? -20.441 -3.447 -11.832 1.00 81.38 346 SER A CA 1
ATOM 2818 C C . SER A 1 346 ? -21.718 -4.003 -11.196 1.00 81.38 346 SER A C 1
ATOM 2820 O O . SER A 1 346 ? -21.698 -4.872 -10.324 1.00 81.38 346 SER A O 1
ATOM 2822 N N . GLU A 1 347 ? -22.869 -3.510 -11.654 1.00 73.00 347 GLU A N 1
ATOM 2823 C CA . GLU A 1 347 ? -24.184 -3.936 -11.150 1.00 73.00 347 GLU A CA 1
ATOM 2824 C C . GLU A 1 347 ? -24.464 -5.424 -11.410 1.00 73.00 347 GLU A C 1
ATOM 2826 O O . GLU A 1 347 ? -25.327 -6.030 -10.776 1.00 73.00 347 GLU A O 1
ATOM 2831 N N . THR A 1 348 ? -23.744 -6.018 -12.363 1.00 67.94 348 THR A N 1
ATOM 2832 C CA . THR A 1 348 ? -23.858 -7.427 -12.719 1.00 67.94 348 THR A CA 1
ATOM 2833 C C . THR A 1 348 ? -22.513 -8.090 -12.490 1.00 67.94 348 THR A C 1
ATOM 2835 O O . THR A 1 348 ? -21.689 -8.129 -13.397 1.00 67.94 348 THR A O 1
ATOM 2838 N N . LEU A 1 349 ? -22.321 -8.669 -11.302 1.00 53.06 349 LEU A N 1
ATOM 2839 C CA . LEU A 1 349 ? -21.218 -9.596 -11.066 1.00 53.06 349 LEU A CA 1
ATOM 2840 C C . LEU A 1 349 ? -21.395 -10.781 -12.018 1.00 53.06 349 LEU A C 1
ATOM 2842 O O . LEU A 1 349 ? -22.127 -11.733 -11.732 1.00 53.06 349 LEU A O 1
ATOM 2846 N N . GLN A 1 350 ? -20.746 -10.725 -13.180 1.00 54.78 350 GLN A N 1
ATOM 2847 C CA . GLN A 1 350 ? -20.537 -11.919 -13.973 1.00 54.78 350 GLN A CA 1
ATOM 2848 C C . GLN A 1 350 ? -19.586 -12.778 -13.157 1.00 54.78 350 GLN A C 1
ATOM 2850 O O . GLN A 1 350 ? -18.375 -12.585 -13.184 1.00 54.78 350 GLN A O 1
ATOM 2855 N N . GLN A 1 351 ? -20.150 -13.718 -12.398 1.00 50.97 351 GLN A N 1
ATOM 2856 C CA . GLN A 1 351 ? -19.385 -14.824 -11.850 1.00 50.97 351 GLN A CA 1
ATOM 2857 C C . GLN A 1 351 ? -18.638 -15.436 -13.033 1.00 50.97 351 GLN A C 1
ATOM 2859 O O . GLN A 1 351 ? -19.250 -16.071 -13.898 1.00 50.97 351 GLN A O 1
ATOM 2864 N N . GLN A 1 352 ? -17.333 -15.180 -13.122 1.00 47.53 352 GLN A N 1
ATOM 2865 C CA . GLN A 1 352 ? -16.475 -15.808 -14.111 1.00 47.53 352 GLN A CA 1
ATOM 2866 C C . GLN A 1 352 ? -16.355 -17.283 -13.716 1.00 47.53 352 GLN A C 1
ATOM 2868 O O . GLN A 1 352 ? -15.373 -17.724 -13.134 1.00 47.53 352 GLN A O 1
ATOM 2873 N N . ASN A 1 353 ? -17.400 -18.063 -14.006 1.00 39.75 353 ASN A N 1
ATOM 2874 C CA . ASN A 1 353 ? -17.449 -19.515 -13.851 1.00 39.75 353 ASN A CA 1
ATOM 2875 C C . ASN A 1 353 ? -16.641 -20.184 -14.973 1.00 39.75 353 ASN A C 1
ATOM 2877 O O . ASN A 1 353 ? -17.125 -21.062 -15.685 1.00 39.75 353 ASN A O 1
ATOM 2881 N N . GLY A 1 354 ? -15.405 -19.732 -15.158 1.00 45.34 354 GLY A N 1
ATOM 2882 C CA . GLY A 1 354 ? -14.530 -20.150 -16.234 1.00 45.34 354 GLY A CA 1
ATOM 2883 C C . GLY A 1 354 ? -13.083 -19.856 -15.884 1.00 45.34 354 GLY A C 1
ATOM 2884 O O . GLY A 1 354 ? -12.556 -18.836 -16.298 1.00 45.34 354 GLY A O 1
ATOM 2885 N N . ILE A 1 355 ? -12.466 -20.815 -15.191 1.00 43.78 355 ILE A N 1
ATOM 2886 C CA . ILE A 1 355 ? -11.014 -21.005 -15.084 1.00 43.78 355 ILE A CA 1
ATOM 2887 C C . ILE A 1 355 ? -10.308 -19.961 -14.210 1.00 43.78 355 ILE A C 1
ATOM 2889 O O . ILE A 1 355 ? -9.759 -18.990 -14.705 1.00 43.78 355 ILE A O 1
ATOM 2893 N N . LEU A 1 356 ? -10.248 -20.228 -12.906 1.00 39.38 356 LEU A N 1
ATOM 2894 C CA . LEU A 1 356 ? -9.085 -19.964 -12.051 1.00 39.38 356 LEU A CA 1
ATOM 2895 C C . LEU A 1 356 ? -9.311 -20.720 -10.735 1.00 39.38 356 LEU A C 1
ATOM 2897 O O . LEU A 1 356 ? -10.415 -20.698 -10.201 1.00 39.38 356 LEU A O 1
ATOM 2901 N N . LEU A 1 357 ? -8.267 -21.389 -10.238 1.00 35.12 357 LEU A N 1
ATOM 2902 C CA . LEU A 1 357 ? -8.223 -22.299 -9.076 1.00 35.12 357 LEU A CA 1
ATOM 2903 C C . LEU A 1 357 ? -8.474 -23.791 -9.373 1.00 35.12 357 LEU A C 1
ATOM 2905 O O . LEU A 1 357 ? -9.356 -24.427 -8.798 1.00 35.12 357 LEU A O 1
ATOM 2909 N N . ALA A 1 358 ? -7.622 -24.368 -10.222 1.00 30.00 358 ALA A N 1
ATOM 2910 C CA . ALA A 1 358 ? -7.204 -25.766 -10.099 1.00 30.00 358 ALA A CA 1
ATOM 2911 C C . ALA A 1 358 ? -5.811 -25.958 -10.724 1.00 30.00 358 ALA A C 1
ATOM 2913 O O . ALA A 1 358 ? -5.705 -26.382 -11.872 1.00 30.00 358 ALA A O 1
ATOM 2914 N N . SER A 1 359 ? -4.767 -25.636 -9.958 1.00 32.41 359 SER A N 1
ATOM 2915 C CA . SER A 1 359 ? -3.427 -26.246 -10.029 1.00 32.41 359 SER A CA 1
ATOM 2916 C C . SER A 1 359 ? -2.583 -25.737 -8.872 1.00 32.41 359 SER A C 1
ATOM 2918 O O . SER A 1 359 ? -2.376 -24.503 -8.841 1.00 32.41 359 SER A O 1
#